Protein AF-A0A7S1NVZ6-F1 (afdb_monomer)

Organism: NCBI:txid73025

Secondary structure (DSSP, 8-state):
-HHHHHHHHHHHHHHHHHHHHHHHHHHHHHHHHHHHHHHHHHHHHHHHHHHHHHHHHHHHHHHHHHHHHHHHHHHHHHHHHHHHHHHHHHHHHHHHHHHHHHHHHHHHHTTTTSPPP-----------PPPPPEE--EEEEEPPTTT-SSEEEEEE-THHHHHT--TT-EEEEESTT-B--SHHHHHHHHTTSPTT--EEEEEEETTEEEEEEE-PEE-------PPP-

Mean predicted aligned error: 15.66 Å

Foldseek 3Di:
DVVVVVVVVVVVVVVVVVVVVVVVVVVVVVVVVVVVVVVVVVVVVVVVVVVVVVVVVVVVVVVVVVVVVVVVVVVVVVVVVVVVVVVVVVVVVVVVVVVVVVVVVVVVVVPPPDDDDDDDDDDDPPPPDDAQQWDQAWDWFFDPPPPDFFIFTQDGDDQCVVQPHDGRWTWQDKAPPQGHRGPVSVSVSSRVDHAQDFIWTWTQDPNDIDITTTGTHGPPDPDDDDPDD

Solvent-accessible surface area (backbone atoms only — not comparable to full-atom values): 12888 Å² total; per-residue (Å²): 114,73,66,64,52,52,54,53,50,50,54,50,50,56,48,52,52,50,53,52,51,51,52,51,51,48,54,50,49,52,52,50,53,48,51,49,51,54,51,51,55,52,52,52,53,50,51,52,52,51,52,53,52,51,52,52,51,53,51,51,54,52,51,52,55,51,51,53,54,51,50,50,55,50,51,52,51,51,53,52,51,52,51,50,53,53,54,49,56,50,49,58,49,53,52,51,52,50,53,51,51,53,52,51,51,57,57,52,68,74,62,69,88,64,86,78,83,87,74,87,75,84,77,78,77,76,77,81,70,77,82,66,55,47,39,42,48,66,43,73,43,64,42,63,94,85,79,57,71,10,27,28,28,68,42,58,34,70,38,27,44,78,29,66,52,53,62,67,28,31,35,36,30,46,43,92,88,44,66,17,54,36,60,67,42,45,54,61,49,50,70,74,50,58,53,69,39,85,41,47,32,37,30,38,50,97,92,37,86,44,82,40,55,31,45,27,40,61,54,75,68,82,75,75,77,77,80,84,130

InterPro domains:
  IPR001478 PDZ domain [PF13180] (136-212)
  IPR036034 PDZ superfamily [G3DSA:2.30.42.10] (133-224)
  IPR036034 PDZ superfamily [SSF50156] (116-219)

Structure (mmCIF, N/CA/C/O backbone):
data_AF-A0A7S1NVZ6-F1
#
_entry.id   AF-A0A7S1NVZ6-F1
#
loop_
_atom_site.group_PDB
_atom_site.id
_atom_site.type_symbol
_atom_site.label_atom_id
_atom_site.label_alt_id
_atom_site.label_comp_id
_atom_site.label_asym_id
_atom_site.label_entity_id
_atom_site.label_seq_id
_atom_site.pdbx_PDB_ins_code
_atom_site.Cartn_x
_atom_site.Cartn_y
_atom_site.Cartn_z
_atom_site.occupancy
_atom_site.B_iso_or_equiv
_atom_site.auth_seq_id
_atom_site.auth_comp_id
_atom_site.auth_asym_id
_atom_site.auth_atom_id
_atom_site.pdbx_PDB_model_num
ATOM 1 N N . ALA A 1 1 ? -54.951 0.170 86.716 1.00 75.44 1 ALA A N 1
ATOM 2 C CA . ALA A 1 1 ? -55.234 -1.102 86.022 1.00 75.44 1 ALA A CA 1
ATOM 3 C C . ALA A 1 1 ? -55.481 -0.908 84.523 1.00 75.44 1 ALA A C 1
ATOM 5 O O . ALA A 1 1 ? -54.777 -1.528 83.744 1.00 75.44 1 ALA A O 1
ATOM 6 N N . THR A 1 2 ? -56.424 -0.061 84.083 1.00 88.44 2 THR A N 1
ATOM 7 C CA . THR A 1 2 ? -56.693 0.132 82.639 1.00 88.44 2 THR A CA 1
ATOM 8 C C . THR A 1 2 ? -55.591 0.901 81.900 1.00 88.44 2 THR A C 1
ATOM 10 O O . THR A 1 2 ? -55.237 0.499 80.802 1.00 88.44 2 THR A O 1
ATOM 13 N N . GLN A 1 3 ? -55.006 1.946 82.499 1.00 92.94 3 GLN A N 1
ATOM 14 C CA . GLN A 1 3 ? -53.928 2.736 81.876 1.00 92.94 3 GLN A CA 1
ATOM 15 C C . GLN A 1 3 ? -52.662 1.898 81.605 1.00 92.94 3 GLN A C 1
ATOM 17 O O . GLN A 1 3 ? -52.215 1.815 80.471 1.00 92.94 3 GLN A O 1
ATOM 22 N N . GLU A 1 4 ? -52.164 1.176 82.617 1.00 94.25 4 GLU A N 1
ATOM 23 C CA . GLU A 1 4 ? -50.968 0.318 82.502 1.00 94.25 4 GLU A CA 1
ATOM 24 C C . GLU A 1 4 ? -51.112 -0.784 81.442 1.00 94.25 4 GLU A C 1
ATOM 26 O O . GLU A 1 4 ? -50.124 -1.215 80.850 1.00 94.25 4 GLU A O 1
ATOM 31 N N . TYR A 1 5 ? -52.336 -1.272 81.214 1.00 93.94 5 TYR A N 1
ATOM 32 C CA . TYR A 1 5 ? -52.605 -2.240 80.154 1.00 93.94 5 TYR A CA 1
ATOM 33 C C . TYR A 1 5 ? -52.416 -1.613 78.767 1.00 93.94 5 TYR A C 1
ATOM 35 O O . TYR A 1 5 ? -51.759 -2.213 77.918 1.00 93.94 5 TYR A O 1
ATOM 43 N N . TRP A 1 6 ? -52.951 -0.407 78.552 1.00 95.81 6 TRP A N 1
ATOM 44 C CA . TRP A 1 6 ? -52.792 0.321 77.292 1.00 95.81 6 TRP A CA 1
ATOM 45 C C . TRP A 1 6 ? -51.340 0.726 77.037 1.00 95.81 6 TRP A C 1
ATOM 47 O O . TRP A 1 6 ? -50.868 0.548 75.917 1.00 95.81 6 TRP A O 1
ATOM 57 N N . ASP A 1 7 ? -50.617 1.167 78.068 1.00 95.75 7 ASP A N 1
ATOM 58 C CA . ASP A 1 7 ? -49.198 1.526 77.951 1.00 95.75 7 ASP A CA 1
ATOM 59 C C . ASP A 1 7 ? -48.353 0.317 77.505 1.00 95.75 7 ASP A C 1
ATOM 61 O O . ASP A 1 7 ? -47.575 0.411 76.558 1.00 95.75 7 ASP A O 1
ATOM 65 N N . ARG A 1 8 ? -48.578 -0.868 78.096 1.00 95.38 8 ARG A N 1
ATOM 66 C CA . ARG A 1 8 ? -47.902 -2.111 77.671 1.00 95.38 8 ARG A CA 1
ATOM 67 C C . ARG A 1 8 ? -48.254 -2.529 76.247 1.00 95.38 8 ARG A C 1
ATOM 69 O O . ARG A 1 8 ? -47.411 -3.090 75.549 1.00 95.38 8 ARG A O 1
ATOM 76 N N . LEU A 1 9 ? -49.502 -2.320 75.830 1.00 95.25 9 LEU A N 1
ATOM 77 C CA . LEU A 1 9 ? -49.939 -2.657 74.478 1.00 95.25 9 LEU A CA 1
ATOM 78 C C . LEU A 1 9 ? -49.245 -1.756 73.446 1.00 95.25 9 LEU A C 1
ATOM 80 O O . LEU A 1 9 ? -48.757 -2.260 72.437 1.00 95.25 9 LEU A O 1
ATOM 84 N N . LEU A 1 10 ? -49.133 -0.458 73.746 1.00 95.44 10 LEU A N 1
ATOM 85 C CA . LEU A 1 10 ? -48.409 0.508 72.923 1.00 95.44 10 LEU A CA 1
ATOM 86 C C . LEU A 1 10 ? -46.912 0.172 72.843 1.00 95.44 10 LEU A C 1
ATOM 88 O O . LEU A 1 10 ? -46.353 0.134 71.751 1.00 95.44 10 LEU A O 1
ATOM 92 N N . GLU A 1 11 ? -46.270 -0.164 73.968 1.00 96.75 11 GLU A N 1
ATOM 93 C CA . GLU A 1 11 ? -44.862 -0.593 73.986 1.00 96.75 11 GLU A CA 1
ATOM 94 C C . GLU A 1 11 ? -44.617 -1.840 73.118 1.00 96.75 11 GLU A C 1
ATOM 96 O O . GLU A 1 11 ? -43.604 -1.928 72.414 1.00 96.75 11 GLU A O 1
ATOM 101 N N . LEU A 1 12 ? -45.537 -2.812 73.153 1.00 96.12 12 LEU A N 1
ATOM 102 C CA . LEU A 1 12 ? -45.469 -4.012 72.316 1.00 96.12 12 LEU A CA 1
ATOM 103 C C . LEU A 1 12 ? -45.647 -3.684 70.832 1.00 96.12 12 LEU A C 1
ATOM 105 O O . LEU A 1 12 ? -44.906 -4.221 70.008 1.00 96.12 12 LEU A O 1
ATOM 109 N N . GLU A 1 13 ? -46.583 -2.799 70.489 1.00 96.50 13 GLU A N 1
ATOM 110 C CA . GLU A 1 13 ? -46.797 -2.348 69.113 1.00 96.50 13 GLU A CA 1
ATOM 111 C C . GLU A 1 13 ? -45.573 -1.592 68.574 1.00 96.50 13 GLU A C 1
ATOM 113 O O . GLU A 1 13 ? -45.076 -1.898 67.488 1.00 96.50 13 GLU A O 1
ATOM 118 N N . GLU A 1 14 ? -45.004 -0.669 69.353 1.00 97.56 14 GLU A N 1
ATOM 119 C CA . GLU A 1 14 ? -43.776 0.043 68.992 1.00 97.56 14 GLU A CA 1
ATOM 120 C C . GLU A 1 14 ? -42.578 -0.897 68.849 1.00 97.56 14 GLU A C 1
ATOM 122 O O . GLU A 1 14 ? -41.719 -0.704 67.983 1.00 97.56 14 GLU A O 1
ATOM 127 N N . ARG A 1 15 ? -42.477 -1.920 69.704 1.00 97.12 15 ARG A N 1
ATOM 128 C CA . ARG A 1 15 ? -41.430 -2.938 69.590 1.00 97.12 15 ARG A CA 1
ATOM 129 C C . ARG A 1 15 ? -41.602 -3.766 68.319 1.00 97.12 15 ARG A C 1
ATOM 131 O O . ARG A 1 15 ? -40.632 -3.923 67.582 1.00 97.12 15 ARG A O 1
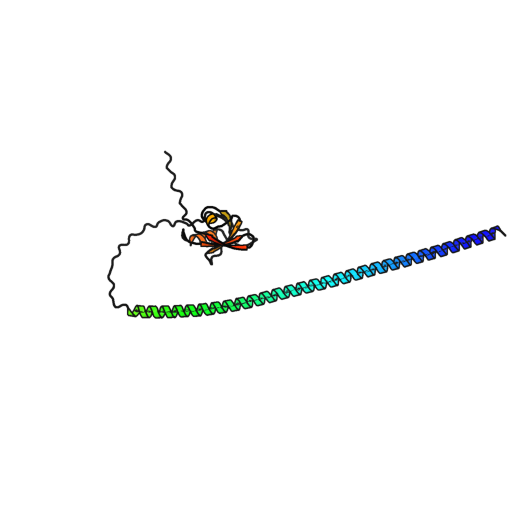ATOM 138 N N . PHE A 1 16 ? -42.815 -4.236 68.040 1.00 95.50 16 PHE A N 1
ATOM 139 C CA . PHE A 1 16 ? -43.119 -4.995 66.829 1.00 95.50 16 PHE A CA 1
ATOM 140 C C . PHE A 1 16 ? -42.828 -4.177 65.564 1.00 95.50 16 PHE A C 1
ATOM 142 O O . PHE A 1 16 ? -42.155 -4.661 64.655 1.00 95.50 16 PHE A O 1
ATOM 149 N N . ASN A 1 17 ? -43.243 -2.908 65.527 1.00 94.75 17 ASN A N 1
ATOM 150 C CA . ASN A 1 17 ? -42.964 -2.013 64.405 1.00 94.75 17 ASN A CA 1
ATOM 151 C C . ASN A 1 17 ? -41.457 -1.781 64.218 1.00 94.75 17 ASN A C 1
ATOM 153 O O . ASN A 1 17 ? -40.968 -1.852 63.091 1.00 94.75 17 ASN A O 1
ATOM 157 N N . ARG A 1 18 ? -40.693 -1.593 65.305 1.00 96.75 18 ARG A N 1
ATOM 158 C CA . ARG A 1 18 ? -39.224 -1.481 65.240 1.00 96.75 18 ARG A CA 1
ATOM 159 C C . ARG A 1 18 ? -38.560 -2.752 64.712 1.00 96.75 18 ARG A C 1
ATOM 161 O O . ARG A 1 18 ? -37.655 -2.653 63.885 1.00 96.75 18 ARG A O 1
ATOM 168 N N . GLU A 1 19 ? -39.001 -3.929 65.152 1.00 96.00 19 GLU A N 1
ATOM 169 C CA . GLU A 1 19 ? -38.484 -5.218 64.670 1.00 96.00 19 GLU A CA 1
ATOM 170 C C . GLU A 1 19 ? -38.811 -5.426 63.177 1.00 96.00 19 GLU A C 1
ATOM 172 O O . GLU A 1 19 ? -37.932 -5.799 62.396 1.00 96.00 19 GLU A O 1
ATOM 177 N N . MET A 1 20 ? -40.029 -5.082 62.744 1.00 96.25 20 MET A N 1
ATOM 178 C CA . MET A 1 20 ? -40.438 -5.140 61.335 1.00 96.25 20 MET A CA 1
ATOM 179 C C . MET A 1 20 ? -39.667 -4.152 60.452 1.00 96.25 20 MET A C 1
ATOM 181 O O . MET A 1 20 ? -39.275 -4.495 59.334 1.00 96.25 20 MET A O 1
ATOM 185 N N . GLU A 1 21 ? -39.419 -2.929 60.924 1.00 96.38 21 GLU A N 1
ATOM 186 C CA . GLU A 1 21 ? -38.588 -1.960 60.206 1.00 96.38 21 GLU A CA 1
ATOM 187 C C . GLU A 1 21 ? -37.128 -2.406 60.116 1.00 96.38 21 GLU A C 1
ATOM 189 O O . GLU A 1 21 ? -36.519 -2.272 59.054 1.00 96.38 21 GLU A O 1
ATOM 194 N N . ALA A 1 22 ? -36.570 -2.959 61.197 1.00 95.31 22 ALA A N 1
ATOM 195 C CA . ALA A 1 22 ? -35.214 -3.497 61.204 1.00 95.31 22 ALA A CA 1
ATOM 196 C C . ALA A 1 22 ? -35.072 -4.655 60.205 1.00 95.31 22 ALA A C 1
ATOM 198 O O . ALA A 1 22 ? -34.149 -4.642 59.391 1.00 95.31 22 ALA A O 1
ATOM 199 N N . SER A 1 23 ? -36.032 -5.586 60.194 1.00 93.00 23 SER A N 1
ATOM 200 C CA . SER A 1 23 ? -36.079 -6.684 59.223 1.00 93.00 23 SER A CA 1
ATOM 201 C C . SER A 1 23 ? -36.195 -6.168 57.784 1.00 93.00 23 SER A C 1
ATOM 203 O O . SER A 1 23 ? -35.408 -6.567 56.931 1.00 93.00 23 SER A O 1
ATOM 205 N N . ARG A 1 24 ? -37.073 -5.191 57.505 1.00 93.19 24 ARG A N 1
ATOM 206 C CA . ARG A 1 24 ? -37.173 -4.575 56.166 1.00 93.19 24 ARG A CA 1
ATOM 207 C C . ARG A 1 24 ? -35.882 -3.878 55.735 1.00 93.19 24 ARG A C 1
ATOM 209 O O . ARG A 1 24 ? -35.516 -3.955 54.564 1.00 93.19 24 ARG A O 1
ATOM 216 N N . ARG A 1 25 ? -35.197 -3.182 56.648 1.00 93.88 25 ARG A N 1
ATOM 217 C CA . ARG A 1 25 ? -33.903 -2.537 56.364 1.00 93.88 25 ARG A CA 1
ATOM 218 C C . ARG A 1 25 ? -32.821 -3.572 56.078 1.00 93.88 25 ARG A C 1
ATOM 220 O O . ARG A 1 25 ? -32.030 -3.358 55.162 1.00 93.88 25 ARG A O 1
ATOM 227 N N . GLN A 1 26 ? -32.808 -4.682 56.812 1.00 92.94 26 GLN A N 1
ATOM 228 C CA . GLN A 1 26 ? -31.894 -5.789 56.554 1.00 92.94 26 GLN A CA 1
ATOM 229 C C . GLN A 1 26 ? -32.164 -6.414 55.179 1.00 92.94 26 GLN A C 1
ATOM 231 O O . GLN A 1 26 ? -31.242 -6.491 54.373 1.00 92.94 26 GLN A O 1
ATOM 236 N N . ASP A 1 27 ? -33.419 -6.734 54.854 1.00 93.50 27 ASP A N 1
ATOM 237 C CA . ASP A 1 27 ? -33.805 -7.278 53.546 1.00 93.50 27 ASP A CA 1
ATOM 238 C C . ASP A 1 27 ? -33.426 -6.343 52.387 1.00 93.50 27 ASP A C 1
ATOM 240 O O . ASP A 1 27 ? -32.983 -6.789 51.325 1.00 93.50 27 ASP A O 1
ATOM 244 N N . LEU A 1 28 ? -33.619 -5.030 52.558 1.00 92.69 28 LEU A N 1
ATOM 245 C CA . LEU A 1 28 ? -33.226 -4.031 51.562 1.00 92.69 28 LEU A CA 1
ATOM 246 C C . LEU A 1 28 ? -31.704 -3.965 51.407 1.00 92.69 28 LEU A C 1
ATOM 248 O O . LEU A 1 28 ? -31.222 -3.988 50.276 1.00 92.69 28 LEU A O 1
ATOM 252 N N . SER A 1 29 ? -30.963 -3.958 52.517 1.00 93.12 29 SER A N 1
ATOM 253 C CA . SER A 1 29 ? -29.496 -3.982 52.526 1.00 93.12 29 SER A CA 1
ATOM 254 C C . SER A 1 29 ? -28.945 -5.238 51.842 1.00 93.12 29 SER A C 1
ATOM 256 O O . SER A 1 29 ? -28.076 -5.149 50.975 1.00 93.12 29 SER A O 1
ATOM 258 N N . GLU A 1 30 ? -29.503 -6.414 52.137 1.00 93.56 30 GLU A N 1
ATOM 259 C CA . GLU A 1 30 ? -29.114 -7.678 51.505 1.00 93.56 30 GLU A CA 1
ATOM 260 C C . GLU A 1 30 ? -29.426 -7.683 50.001 1.00 93.56 30 GLU A C 1
ATOM 262 O O . GLU A 1 30 ? -28.587 -8.088 49.190 1.00 93.56 30 GLU A O 1
ATOM 267 N N . LYS A 1 31 ? -30.592 -7.160 49.594 1.00 91.50 31 LYS A N 1
ATOM 268 C CA . LYS A 1 31 ? -30.944 -6.993 48.173 1.00 91.50 31 LYS A CA 1
ATOM 269 C C . LYS A 1 31 ? -30.009 -6.021 47.457 1.00 91.50 31 LYS A C 1
ATOM 271 O O . LYS A 1 31 ? -29.657 -6.263 46.301 1.00 91.50 31 LYS A O 1
ATOM 276 N N . GLU A 1 32 ? -29.614 -4.926 48.097 1.00 93.44 32 GLU A N 1
ATOM 277 C CA . GLU A 1 32 ? -28.656 -3.970 47.538 1.00 93.44 32 GLU A CA 1
ATOM 278 C C . GLU A 1 32 ? -27.258 -4.576 47.417 1.00 93.44 32 GLU A C 1
ATOM 280 O O . GLU A 1 32 ? -26.652 -4.479 46.348 1.00 93.44 32 GLU A O 1
ATOM 285 N N . ALA A 1 33 ? -26.786 -5.287 48.443 1.00 93.25 33 ALA A N 1
ATOM 286 C CA . ALA A 1 33 ? -25.516 -6.005 48.412 1.00 93.25 33 ALA A CA 1
ATOM 287 C C . ALA A 1 33 ? -25.497 -7.068 47.301 1.00 93.25 33 ALA A C 1
ATOM 289 O O . ALA A 1 33 ? -24.525 -7.170 46.549 1.00 93.25 33 ALA A O 1
ATOM 290 N N . LEU A 1 34 ? -26.589 -7.819 47.129 1.00 91.94 34 LEU A N 1
ATOM 291 C CA . LEU A 1 34 ? -26.727 -8.794 46.048 1.00 91.94 34 LEU A CA 1
ATOM 292 C C . LEU A 1 34 ? -26.707 -8.116 44.669 1.00 91.94 34 LEU A C 1
ATOM 294 O O . LEU A 1 34 ? -25.989 -8.561 43.771 1.00 91.94 34 LEU A O 1
ATOM 298 N N . LYS A 1 35 ? -27.430 -6.999 44.496 1.00 90.25 35 LYS A N 1
ATOM 299 C CA . LYS A 1 35 ? -27.387 -6.197 43.259 1.00 90.25 35 LYS A CA 1
ATOM 300 C C . LYS A 1 35 ? -25.978 -5.684 42.966 1.00 90.25 35 LYS A C 1
ATOM 302 O O . LYS A 1 35 ? -25.558 -5.722 41.810 1.00 90.25 35 LYS A O 1
ATOM 307 N N . GLN A 1 36 ? -25.249 -5.215 43.977 1.00 91.50 36 GLN A N 1
ATOM 308 C CA . GLN A 1 36 ? -23.869 -4.753 43.823 1.00 91.50 36 GLN A CA 1
ATOM 309 C C . GLN A 1 36 ? -22.934 -5.898 43.418 1.00 91.50 36 GLN A C 1
ATOM 311 O O . GLN A 1 36 ? -22.176 -5.734 42.465 1.00 91.50 36 GLN A O 1
ATOM 316 N N . ARG A 1 37 ? -23.048 -7.078 44.045 1.00 91.56 37 ARG A N 1
ATOM 317 C CA . ARG A 1 37 ? -22.284 -8.278 43.658 1.00 91.56 37 ARG A CA 1
ATOM 318 C C . ARG A 1 37 ? -22.553 -8.690 42.211 1.00 91.56 37 ARG A C 1
ATOM 320 O O . ARG A 1 37 ? -21.610 -8.921 41.463 1.00 91.56 37 ARG A O 1
ATOM 327 N N . HIS A 1 38 ? -23.817 -8.711 41.784 1.00 88.44 38 HIS A N 1
ATOM 328 C CA . HIS A 1 38 ? -24.159 -9.009 40.389 1.00 88.44 38 HIS A CA 1
ATOM 329 C C . HIS A 1 38 ? -23.618 -7.966 39.407 1.00 88.44 38 HIS A C 1
ATOM 331 O O . HIS A 1 38 ? -23.160 -8.328 38.324 1.00 88.44 38 HIS A O 1
ATOM 337 N N . ARG A 1 39 ? -23.658 -6.675 39.763 1.00 85.12 39 ARG A N 1
ATOM 338 C CA . ARG A 1 39 ? -23.061 -5.614 38.939 1.00 85.12 39 ARG A CA 1
ATOM 339 C C . ARG A 1 39 ? -21.549 -5.794 38.815 1.00 85.12 39 ARG A C 1
ATOM 341 O O . ARG A 1 39 ? -21.050 -5.728 37.698 1.00 85.12 39 ARG A O 1
ATOM 348 N N . ALA A 1 40 ? -20.856 -6.069 39.920 1.00 88.56 40 ALA A N 1
ATOM 349 C CA . ALA A 1 40 ? -19.415 -6.312 39.927 1.00 88.56 40 ALA A CA 1
ATOM 350 C C . ALA A 1 40 ? -19.036 -7.520 39.053 1.00 88.56 40 ALA A C 1
ATOM 352 O O . ALA A 1 40 ? -18.222 -7.374 38.148 1.00 88.56 40 ALA A O 1
ATOM 353 N N . ALA A 1 41 ? -19.713 -8.661 39.226 1.00 85.75 41 ALA A N 1
ATOM 354 C CA . ALA A 1 41 ? -19.473 -9.862 38.420 1.00 85.75 41 ALA A CA 1
ATOM 355 C C . ALA A 1 41 ? -19.726 -9.634 36.916 1.00 85.75 41 ALA A C 1
ATOM 357 O O . ALA A 1 41 ? -19.020 -10.167 36.063 1.00 85.75 41 ALA A O 1
ATOM 358 N N . ARG A 1 42 ? -20.726 -8.813 36.563 1.00 82.69 42 ARG A N 1
ATOM 359 C CA . ARG A 1 42 ? -20.999 -8.466 35.161 1.00 82.69 42 ARG A CA 1
ATOM 360 C C . ARG A 1 42 ? -19.910 -7.571 34.564 1.00 82.69 42 ARG A C 1
ATOM 362 O O . ARG A 1 42 ? -19.586 -7.750 33.395 1.00 82.69 42 ARG A O 1
ATOM 369 N N . ILE A 1 43 ? -19.368 -6.624 35.334 1.00 82.62 43 ILE A N 1
ATOM 370 C CA . ILE A 1 43 ? -18.243 -5.779 34.900 1.00 82.62 43 ILE A CA 1
ATOM 371 C C . ILE A 1 43 ? -17.001 -6.645 34.670 1.00 82.62 43 ILE A C 1
ATOM 373 O O . ILE A 1 43 ? -16.410 -6.561 33.598 1.00 82.62 43 ILE A O 1
ATOM 377 N N . GLU A 1 44 ? -16.672 -7.534 35.610 1.00 87.19 44 GLU A N 1
ATOM 378 C CA . GLU A 1 44 ? -15.542 -8.464 35.493 1.00 87.19 44 GLU A CA 1
ATOM 379 C C . GLU A 1 44 ? -15.654 -9.343 34.236 1.00 87.19 44 GLU A C 1
ATOM 381 O O . GLU A 1 44 ? -14.724 -9.400 33.435 1.00 87.19 44 GLU A O 1
ATOM 386 N N . SER A 1 45 ? -16.833 -9.920 33.974 1.00 78.88 45 SER A N 1
ATOM 387 C CA . SER A 1 45 ? -17.075 -10.717 32.763 1.00 78.88 45 SER A CA 1
ATOM 388 C C . SER A 1 45 ? -16.930 -9.906 31.463 1.00 78.88 45 SER A C 1
ATOM 390 O O . SER A 1 45 ? -16.390 -10.406 30.475 1.00 78.88 45 SER A O 1
ATOM 392 N N . ILE A 1 46 ? -17.373 -8.641 31.444 1.00 75.62 46 ILE A N 1
ATOM 393 C CA . ILE A 1 46 ? -17.187 -7.751 30.285 1.00 75.62 46 ILE A CA 1
ATOM 394 C C . ILE A 1 46 ? -15.697 -7.452 30.065 1.00 75.62 46 ILE A C 1
ATOM 396 O O . ILE A 1 46 ? -15.235 -7.455 28.922 1.00 75.62 46 ILE A O 1
ATOM 400 N N . GLU A 1 47 ? -14.932 -7.222 31.134 1.00 83.88 47 GLU A N 1
ATOM 401 C CA . GLU A 1 47 ? -13.488 -6.993 31.041 1.00 83.88 47 GLU A CA 1
ATOM 402 C C . GLU A 1 47 ? -12.734 -8.229 30.540 1.00 83.88 47 GLU A C 1
ATOM 404 O O . GLU A 1 47 ? -11.865 -8.100 29.676 1.00 83.88 47 GLU A O 1
ATOM 409 N N . GLU A 1 48 ? -13.079 -9.426 31.018 1.00 84.69 48 GLU A N 1
ATOM 410 C CA . GLU A 1 48 ? -12.498 -10.685 30.538 1.00 84.69 48 GLU A CA 1
ATOM 411 C C . GLU A 1 48 ? -12.761 -10.906 29.043 1.00 84.69 48 GLU A C 1
ATOM 413 O O . GLU A 1 48 ? -11.829 -11.204 28.289 1.00 84.69 48 GLU A O 1
ATOM 418 N N . LEU A 1 49 ? -14.000 -10.685 28.585 1.00 78.12 49 LEU A N 1
ATOM 419 C CA . LEU A 1 49 ? -14.357 -10.774 27.165 1.00 78.12 49 LEU A CA 1
ATOM 420 C C . LEU A 1 49 ? -13.589 -9.748 26.319 1.00 78.12 49 LEU A C 1
ATOM 422 O O . LEU A 1 49 ? -13.098 -10.081 25.237 1.00 78.12 49 LEU A O 1
ATOM 426 N N . SER A 1 50 ? -13.435 -8.519 26.821 1.00 77.12 50 SER A N 1
ATOM 427 C CA . SER A 1 50 ? -12.658 -7.469 26.156 1.00 77.12 50 SER A CA 1
ATOM 428 C C . SER A 1 50 ? -11.182 -7.864 26.017 1.00 77.12 50 SER A C 1
ATOM 430 O O . SER A 1 50 ? -10.638 -7.833 24.909 1.00 77.12 50 SER A O 1
ATOM 432 N N . ARG A 1 51 ? -10.549 -8.353 27.094 1.00 86.00 51 ARG A N 1
ATOM 433 C CA . ARG A 1 51 ? -9.154 -8.835 27.075 1.00 86.00 51 ARG A CA 1
ATOM 434 C C . ARG A 1 51 ? -8.968 -10.006 26.110 1.00 86.00 51 ARG A C 1
ATOM 436 O O . ARG A 1 51 ? -8.022 -9.991 25.324 1.00 86.00 51 ARG A O 1
ATOM 443 N N . ALA A 1 52 ? -9.879 -10.980 26.115 1.00 86.00 52 ALA A N 1
ATOM 444 C CA . ALA A 1 52 ? -9.828 -12.123 25.203 1.00 86.00 52 ALA A CA 1
ATOM 445 C C . ALA A 1 52 ? -9.952 -11.693 23.730 1.00 86.00 52 ALA A C 1
ATOM 447 O O . ALA A 1 52 ? -9.213 -12.182 22.872 1.00 86.00 52 ALA A O 1
ATOM 448 N N . SER A 1 53 ? -10.847 -10.744 23.433 1.00 87.00 53 SER A N 1
ATOM 449 C CA . SER A 1 53 ? -11.009 -10.202 22.079 1.00 87.00 53 SER A CA 1
ATOM 450 C C . SER A 1 53 ? -9.766 -9.438 21.605 1.00 87.00 53 SER A C 1
ATOM 452 O O . SER A 1 53 ? -9.312 -9.647 20.480 1.00 87.00 53 SER A O 1
ATOM 454 N N . SER A 1 54 ? -9.162 -8.636 22.488 1.00 90.81 54 SER A N 1
ATOM 455 C CA . SER A 1 54 ? -7.938 -7.878 22.216 1.00 90.81 54 SER A CA 1
ATOM 456 C C . SER A 1 54 ? -6.741 -8.801 21.970 1.00 90.81 54 SER A C 1
ATOM 458 O O . SER A 1 54 ? -6.031 -8.644 20.977 1.00 90.81 54 SER A O 1
ATOM 460 N N . ALA A 1 55 ? -6.569 -9.839 22.795 1.00 91.06 55 ALA A N 1
ATOM 461 C CA . ALA A 1 55 ? -5.516 -10.836 22.609 1.00 91.06 55 ALA A CA 1
ATOM 462 C C . ALA A 1 55 ? -5.659 -11.577 21.269 1.00 91.06 55 ALA A C 1
ATOM 464 O O . ALA A 1 55 ? -4.677 -11.759 20.549 1.00 91.06 55 ALA A O 1
ATOM 465 N N . LYS A 1 56 ? -6.889 -11.952 20.892 1.00 90.75 56 LYS A N 1
ATOM 466 C CA . LYS A 1 56 ? -7.159 -12.596 19.600 1.00 90.75 56 LYS A CA 1
ATOM 467 C C . LYS A 1 56 ? -6.875 -11.663 18.419 1.00 90.75 56 LYS A C 1
ATOM 469 O O . LYS A 1 56 ? -6.302 -12.107 17.428 1.00 90.75 56 LYS A O 1
ATOM 474 N N . ALA A 1 57 ? -7.247 -10.386 18.521 1.00 77.75 57 ALA A N 1
ATOM 475 C CA . ALA A 1 57 ? -6.943 -9.387 17.499 1.00 77.75 57 ALA A CA 1
ATOM 476 C C . ALA A 1 57 ? -5.427 -9.179 17.352 1.00 77.75 57 ALA A C 1
ATOM 478 O O . ALA A 1 57 ? -4.913 -9.215 16.237 1.00 77.75 57 ALA A O 1
ATOM 479 N N . SER A 1 58 ? -4.702 -9.056 18.467 1.00 87.12 58 SER A N 1
ATOM 480 C CA . SER A 1 58 ? -3.241 -8.930 18.467 1.00 87.12 58 SER A CA 1
ATOM 481 C C . SER A 1 58 ? -2.554 -10.152 17.850 1.00 87.12 58 SER A C 1
ATOM 483 O O . SER A 1 58 ? -1.630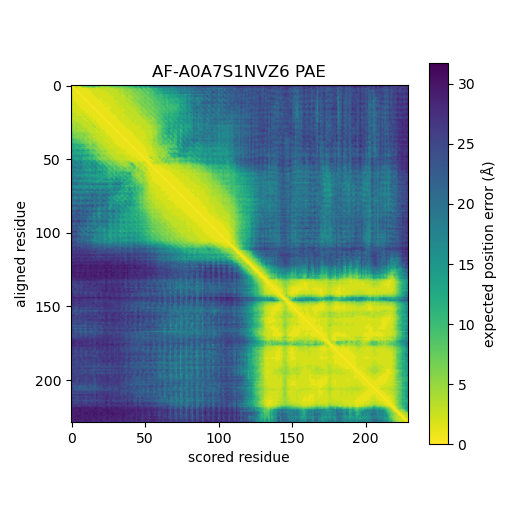 -9.986 17.057 1.00 87.12 58 SER A O 1
ATOM 485 N N . ALA A 1 59 ? -3.031 -11.366 18.139 1.00 89.00 59 ALA A N 1
ATOM 486 C CA . ALA A 1 59 ? -2.502 -12.588 17.534 1.00 89.00 59 ALA A CA 1
ATOM 487 C C . ALA A 1 59 ? -2.730 -12.640 16.013 1.00 89.00 59 ALA A C 1
ATOM 489 O O . ALA A 1 59 ? -1.841 -13.053 15.273 1.00 89.00 59 ALA A O 1
ATOM 490 N N . LEU A 1 60 ? -3.897 -12.194 15.530 1.00 75.69 60 LEU A N 1
ATOM 491 C CA . LEU A 1 60 ? -4.163 -12.100 14.091 1.00 75.69 60 LEU A CA 1
ATOM 492 C C . LEU A 1 60 ? -3.240 -11.087 13.407 1.00 75.69 60 LEU A C 1
ATOM 494 O O . LEU A 1 60 ? -2.711 -11.392 12.343 1.00 75.69 60 LEU A O 1
ATOM 498 N N . VAL A 1 61 ? -3.013 -9.919 14.017 1.00 77.69 61 VAL A N 1
ATOM 499 C CA . VAL A 1 61 ? -2.085 -8.906 13.483 1.00 77.69 61 VAL A CA 1
ATOM 500 C C . VAL A 1 61 ? -0.668 -9.469 13.350 1.00 77.69 61 VAL A C 1
ATOM 502 O O . VAL A 1 61 ? -0.041 -9.283 12.311 1.00 77.69 61 VAL A O 1
ATOM 505 N N . GLU A 1 62 ? -0.179 -10.211 14.347 1.00 88.44 62 GLU A N 1
ATOM 506 C CA . GLU A 1 62 ? 1.141 -10.851 14.262 1.00 88.44 62 GLU A CA 1
ATOM 507 C C . GLU A 1 62 ? 1.205 -11.945 13.184 1.00 88.44 62 GLU A C 1
ATOM 509 O O . GLU A 1 62 ? 2.191 -12.020 12.453 1.00 88.44 62 GLU A O 1
ATOM 514 N N . LEU A 1 63 ? 0.146 -12.744 12.999 1.00 85.69 63 LEU A N 1
ATOM 515 C CA . LEU A 1 63 ? 0.080 -13.716 11.898 1.00 85.69 63 LEU A CA 1
ATOM 516 C C . LEU A 1 63 ? 0.102 -13.039 10.520 1.00 85.69 63 LEU A C 1
ATOM 518 O O . LEU A 1 63 ? 0.795 -13.514 9.620 1.00 85.69 63 LEU A O 1
ATOM 522 N N . PHE A 1 64 ? -0.616 -11.924 10.346 1.00 72.19 64 PHE A N 1
ATOM 523 C CA . PHE A 1 64 ? -0.562 -11.144 9.104 1.00 72.19 64 PHE A CA 1
ATOM 524 C C . PHE A 1 64 ? 0.840 -10.591 8.853 1.00 72.19 64 PHE A C 1
ATOM 526 O O . PHE A 1 64 ? 1.361 -10.742 7.751 1.00 72.19 64 PHE A O 1
ATOM 533 N N . ARG A 1 65 ? 1.487 -10.042 9.885 1.00 80.81 65 ARG A N 1
ATOM 534 C CA . ARG A 1 65 ? 2.858 -9.529 9.794 1.00 80.81 65 ARG A CA 1
ATOM 535 C C . ARG A 1 65 ? 3.860 -10.620 9.411 1.00 80.81 65 ARG A C 1
ATOM 537 O O . ARG A 1 65 ? 4.713 -10.401 8.556 1.00 80.81 65 ARG A O 1
ATOM 544 N N . GLN A 1 66 ? 3.748 -11.808 10.007 1.00 86.69 66 GLN A N 1
ATOM 545 C CA . GLN A 1 66 ? 4.572 -12.962 9.633 1.00 86.69 66 GLN A CA 1
ATOM 546 C C . GLN A 1 66 ? 4.341 -13.360 8.173 1.00 86.69 66 GLN A C 1
ATOM 548 O O . GLN A 1 66 ? 5.304 -13.581 7.438 1.00 86.69 66 GLN A O 1
ATOM 553 N N . ARG A 1 67 ? 3.079 -13.386 7.728 1.00 88.56 67 ARG A N 1
ATOM 554 C CA . ARG A 1 67 ? 2.736 -13.728 6.347 1.00 88.56 67 ARG A CA 1
ATOM 555 C C . ARG A 1 67 ? 3.264 -12.710 5.334 1.00 88.56 67 ARG A C 1
ATOM 557 O O . ARG A 1 67 ? 3.716 -13.114 4.267 1.00 88.56 67 ARG A O 1
ATOM 564 N N . GLU A 1 68 ? 3.241 -11.418 5.655 1.00 79.25 68 GLU A N 1
ATOM 565 C CA . GLU A 1 68 ? 3.844 -10.370 4.818 1.00 79.25 68 GLU A CA 1
ATOM 566 C C . GLU A 1 68 ? 5.353 -10.582 4.647 1.00 79.25 68 GLU A C 1
ATOM 568 O O . GLU A 1 68 ? 5.857 -10.539 3.526 1.00 79.25 68 GLU A O 1
ATOM 573 N N . VAL A 1 69 ? 6.068 -10.894 5.733 1.00 89.94 69 VAL A N 1
ATOM 574 C CA . VAL A 1 69 ? 7.512 -11.183 5.683 1.00 89.94 69 VAL A CA 1
ATOM 575 C C . VAL A 1 69 ? 7.810 -12.434 4.847 1.00 89.94 69 VAL A C 1
ATOM 577 O O . VAL A 1 69 ? 8.768 -12.450 4.074 1.00 89.94 69 VAL A O 1
ATOM 580 N N . GLU A 1 70 ? 6.996 -13.488 4.961 1.00 89.12 70 GLU A N 1
ATOM 581 C CA . GLU A 1 70 ? 7.128 -14.688 4.122 1.00 89.12 70 GLU A CA 1
ATOM 582 C C . GLU A 1 70 ? 6.946 -14.381 2.633 1.00 89.12 70 GLU A C 1
ATOM 584 O O . GLU A 1 70 ? 7.761 -14.820 1.817 1.00 89.12 70 GLU A O 1
ATOM 589 N N . LEU A 1 71 ? 5.904 -13.619 2.288 1.00 82.56 71 LEU A N 1
ATOM 590 C CA . LEU A 1 71 ? 5.611 -13.230 0.910 1.00 82.56 71 LEU A CA 1
ATOM 591 C C . LEU A 1 71 ? 6.727 -12.365 0.322 1.00 82.56 71 LEU A C 1
ATOM 593 O O . LEU A 1 71 ? 7.137 -12.604 -0.813 1.00 82.56 71 LEU A O 1
ATOM 597 N N . GLU A 1 72 ? 7.277 -11.427 1.095 1.00 82.75 72 GLU A N 1
ATOM 598 C CA . GLU A 1 72 ? 8.429 -10.629 0.666 1.00 82.75 72 GLU A CA 1
ATOM 599 C C . GLU A 1 72 ? 9.644 -11.529 0.386 1.00 82.75 72 GLU A C 1
ATOM 601 O O . GLU A 1 72 ? 10.283 -11.426 -0.661 1.00 82.75 72 GLU A O 1
ATOM 606 N N . HIS A 1 73 ? 9.936 -12.499 1.257 1.00 90.50 73 HIS A N 1
ATOM 607 C CA . HIS A 1 73 ? 11.018 -13.457 1.015 1.00 90.50 73 HIS A CA 1
ATOM 608 C C . HIS A 1 73 ? 10.780 -14.365 -0.202 1.00 90.50 73 HIS A C 1
ATOM 610 O O . HIS A 1 73 ? 11.736 -14.752 -0.882 1.00 90.50 73 HIS A O 1
ATOM 616 N N . GLU A 1 74 ? 9.541 -14.775 -0.473 1.00 90.94 74 GLU A N 1
ATOM 617 C CA . GLU A 1 74 ? 9.188 -15.522 -1.688 1.00 90.94 74 GLU A CA 1
ATOM 618 C C . GLU A 1 74 ? 9.375 -14.661 -2.939 1.00 90.94 74 GLU A C 1
ATOM 620 O O . GLU A 1 74 ? 10.018 -15.097 -3.898 1.00 90.94 74 GLU A O 1
ATOM 625 N N . PHE A 1 75 ? 8.905 -13.416 -2.898 1.00 83.38 75 PHE A N 1
ATOM 626 C CA . PHE A 1 75 ? 9.063 -12.453 -3.980 1.00 83.38 75 PHE A CA 1
ATOM 627 C C . PHE A 1 75 ? 10.541 -12.192 -4.297 1.00 83.38 75 PHE A C 1
ATOM 629 O O . PHE A 1 75 ? 10.964 -12.324 -5.450 1.00 83.38 75 PHE A O 1
ATOM 636 N N . GLN A 1 76 ? 11.370 -11.947 -3.278 1.00 85.50 76 GLN A N 1
ATOM 637 C CA . GLN A 1 76 ? 12.816 -11.774 -3.446 1.00 85.50 76 GLN A CA 1
ATOM 638 C C . GLN A 1 76 ? 13.491 -13.021 -4.039 1.00 85.50 76 GLN A C 1
ATOM 640 O O . GLN A 1 76 ? 14.379 -12.901 -4.888 1.00 85.50 76 GLN A O 1
ATOM 645 N N . ARG A 1 77 ? 13.057 -14.232 -3.660 1.00 93.31 77 ARG A N 1
ATOM 646 C CA . ARG A 1 77 ? 13.563 -15.485 -4.252 1.00 93.31 77 ARG A CA 1
ATOM 647 C C . ARG A 1 77 ? 13.234 -15.588 -5.741 1.00 93.31 77 ARG A C 1
ATOM 649 O O . ARG A 1 77 ? 14.113 -15.948 -6.528 1.00 93.31 77 ARG A O 1
ATOM 656 N N . VAL A 1 78 ? 12.010 -15.242 -6.137 1.00 90.62 78 VAL A N 1
ATOM 657 C CA . VAL A 1 78 ? 11.601 -15.217 -7.551 1.00 90.62 78 VAL A CA 1
ATOM 658 C C . VAL A 1 78 ? 12.413 -14.180 -8.329 1.00 90.62 78 VAL A C 1
ATOM 660 O O . VAL A 1 78 ? 12.973 -14.507 -9.375 1.00 90.62 78 VAL A O 1
ATOM 663 N N . LEU A 1 79 ? 12.579 -12.967 -7.792 1.00 87.38 79 LEU A N 1
ATOM 664 C CA . LEU A 1 79 ? 13.393 -11.923 -8.421 1.00 87.38 79 LEU A CA 1
ATOM 665 C C . LEU A 1 79 ? 14.852 -12.347 -8.616 1.00 87.38 79 LEU A C 1
ATOM 667 O O . LEU A 1 79 ? 15.434 -12.106 -9.676 1.00 87.38 79 LEU A O 1
ATOM 671 N N . GLN A 1 80 ? 15.459 -12.991 -7.619 1.00 91.06 80 GLN A N 1
ATOM 672 C CA . GLN A 1 80 ? 16.824 -13.506 -7.739 1.00 91.06 80 GLN A CA 1
ATOM 673 C C . GLN A 1 80 ? 16.930 -14.607 -8.797 1.00 91.06 80 GLN A C 1
ATOM 675 O O . GLN A 1 80 ? 17.909 -14.640 -9.547 1.00 91.06 80 GLN A O 1
ATOM 680 N N . MET A 1 81 ? 15.936 -15.493 -8.881 1.00 96.25 81 MET A N 1
ATOM 681 C CA . MET A 1 81 ? 15.886 -16.540 -9.898 1.00 96.25 81 MET A CA 1
ATOM 682 C C . MET A 1 81 ? 15.797 -15.944 -11.306 1.00 96.25 81 MET A C 1
ATOM 684 O O . MET A 1 81 ? 16.602 -16.296 -12.167 1.00 96.25 81 MET A O 1
ATOM 688 N N . GLU A 1 82 ? 14.875 -15.009 -11.531 1.00 91.00 82 GLU A N 1
ATOM 689 C CA . GLU A 1 82 ? 14.721 -14.330 -12.820 1.00 91.00 82 GLU A CA 1
ATOM 690 C C . GLU A 1 82 ? 15.980 -13.540 -13.187 1.00 91.00 82 GLU A C 1
ATOM 692 O O . GLU A 1 82 ? 16.482 -13.659 -14.304 1.00 91.00 82 GLU A O 1
ATOM 697 N N . ARG A 1 83 ? 16.586 -12.823 -12.232 1.00 92.44 83 ARG A N 1
ATOM 698 C CA . ARG A 1 83 ? 17.863 -12.129 -12.456 1.00 92.44 83 ARG A CA 1
ATOM 699 C C . ARG A 1 83 ? 18.956 -13.086 -12.933 1.00 92.44 83 ARG A C 1
ATOM 701 O O . ARG A 1 83 ? 19.684 -12.745 -13.861 1.00 92.44 83 ARG A O 1
ATOM 708 N N . ARG A 1 84 ? 19.068 -14.277 -12.335 1.00 95.88 84 ARG A N 1
ATOM 709 C CA . ARG A 1 84 ? 20.043 -15.297 -12.763 1.00 95.88 84 ARG A CA 1
ATOM 710 C C . ARG A 1 84 ? 19.757 -15.804 -14.175 1.00 95.88 84 ARG A C 1
ATOM 712 O O . ARG A 1 84 ? 20.696 -15.924 -14.956 1.00 95.88 84 ARG A O 1
ATOM 719 N N . LYS A 1 85 ? 18.487 -16.054 -14.522 1.00 94.69 85 LYS A N 1
ATOM 720 C CA . LYS A 1 85 ? 18.094 -16.454 -15.886 1.00 94.69 85 LYS A CA 1
ATOM 721 C C . LYS A 1 85 ? 18.496 -15.395 -16.911 1.00 94.69 85 LYS A C 1
ATOM 723 O O . LYS A 1 85 ? 19.150 -15.719 -17.896 1.00 94.69 85 LYS A O 1
ATOM 728 N N . TRP A 1 86 ? 18.177 -14.129 -16.641 1.00 92.56 86 TRP A N 1
ATOM 729 C CA . TRP A 1 86 ? 18.540 -13.011 -17.513 1.00 92.56 86 TRP A CA 1
ATOM 730 C C . TRP A 1 86 ? 20.051 -12.835 -17.650 1.00 92.56 86 TRP A C 1
ATOM 732 O O . TRP A 1 86 ? 20.540 -12.615 -18.753 1.00 92.56 86 TRP A O 1
ATOM 742 N N . GLN A 1 87 ? 20.802 -12.969 -16.556 1.00 92.12 87 GLN A N 1
ATOM 743 C CA . GLN A 1 87 ? 22.264 -12.906 -16.596 1.00 92.12 87 GLN A CA 1
ATOM 744 C C . GLN A 1 87 ? 22.880 -14.046 -17.413 1.00 92.12 87 GLN A C 1
ATOM 746 O O . GLN A 1 87 ? 23.853 -13.806 -18.122 1.00 92.12 87 GLN A O 1
ATOM 751 N N . SER A 1 88 ? 22.323 -15.259 -17.340 1.00 95.25 88 SER A N 1
ATOM 752 C CA . SER A 1 88 ? 22.754 -16.380 -18.185 1.00 95.25 88 SER A CA 1
ATOM 753 C C . SER A 1 88 ? 22.491 -16.083 -19.659 1.00 95.25 88 SER A C 1
ATOM 755 O O . SER A 1 88 ? 23.418 -16.112 -20.456 1.00 95.25 88 SER A O 1
ATOM 757 N N . ALA A 1 89 ? 21.262 -15.687 -20.000 1.00 90.75 89 ALA A N 1
ATOM 758 C CA . ALA A 1 89 ? 20.884 -15.383 -21.378 1.00 90.75 89 ALA A CA 1
ATOM 759 C C . ALA A 1 89 ? 21.691 -14.218 -21.980 1.00 90.75 89 ALA A C 1
ATOM 761 O O . ALA A 1 89 ? 21.935 -14.186 -23.185 1.00 90.75 89 ALA A O 1
ATOM 762 N N . LEU A 1 90 ? 22.098 -13.247 -21.154 1.00 92.31 90 LEU A N 1
ATOM 763 C CA . LEU A 1 90 ? 22.965 -12.156 -21.592 1.00 92.31 90 LEU A CA 1
ATOM 764 C C . LEU A 1 90 ? 24.375 -12.657 -21.928 1.00 92.31 90 LEU A C 1
ATOM 766 O O . LEU A 1 90 ? 24.903 -12.275 -22.966 1.00 92.31 90 LEU A O 1
ATOM 770 N N . ARG A 1 91 ? 24.951 -13.541 -21.101 1.00 94.81 91 ARG A N 1
ATOM 771 C CA . ARG A 1 91 ? 26.257 -14.160 -21.386 1.00 94.81 91 ARG A CA 1
ATOM 772 C C . ARG A 1 91 ? 26.223 -14.985 -22.667 1.00 94.81 91 ARG A C 1
ATOM 774 O O . ARG A 1 91 ? 27.088 -14.798 -23.510 1.00 94.81 91 ARG A O 1
ATOM 781 N N . ASP A 1 92 ? 25.185 -15.801 -22.847 1.00 94.62 92 ASP A N 1
ATOM 782 C CA . ASP A 1 92 ? 25.027 -16.623 -24.054 1.00 94.62 92 ASP A CA 1
ATOM 783 C C . ASP A 1 92 ? 24.980 -15.749 -25.327 1.00 94.62 92 ASP A C 1
ATOM 785 O O . ASP A 1 92 ? 25.546 -16.097 -26.362 1.00 94.62 92 ASP A O 1
ATOM 789 N N . ARG A 1 93 ? 24.346 -14.568 -25.244 1.00 93.25 93 ARG A N 1
ATOM 790 C CA . ARG A 1 93 ? 24.327 -13.579 -26.334 1.00 93.25 93 ARG A CA 1
ATOM 791 C C . ARG A 1 93 ? 25.672 -12.897 -26.558 1.00 93.25 93 ARG A C 1
ATOM 793 O O . ARG A 1 93 ? 26.027 -12.643 -27.707 1.00 93.25 93 ARG A O 1
ATOM 800 N N . ASP A 1 94 ? 26.397 -12.562 -25.496 1.00 93.38 94 ASP A N 1
ATOM 801 C CA . ASP A 1 94 ? 27.730 -11.963 -25.614 1.00 93.38 94 ASP A CA 1
ATOM 802 C C . ASP A 1 94 ? 28.711 -12.932 -26.296 1.00 93.38 94 ASP A C 1
ATOM 804 O O . ASP A 1 94 ? 29.483 -12.508 -27.162 1.00 93.38 94 ASP A O 1
ATOM 808 N N . ASP A 1 95 ? 28.615 -14.229 -25.987 1.00 95.12 95 ASP A N 1
ATOM 809 C 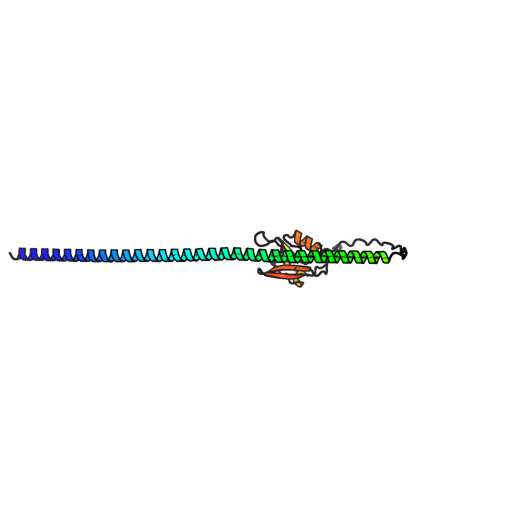CA . ASP A 1 95 ? 29.389 -15.289 -26.639 1.00 95.12 95 ASP A CA 1
ATOM 810 C C . ASP A 1 95 ? 29.032 -15.405 -28.136 1.00 95.12 95 ASP A C 1
ATOM 812 O O . ASP A 1 95 ? 29.922 -15.431 -28.990 1.00 95.12 95 ASP A O 1
ATOM 816 N N . GLU A 1 96 ? 27.741 -15.354 -28.494 1.00 96.25 96 GLU A N 1
ATOM 817 C CA . GLU A 1 96 ? 27.294 -15.332 -29.898 1.00 96.25 96 GLU A CA 1
ATOM 818 C C . GLU A 1 96 ? 27.834 -14.105 -30.657 1.00 96.25 96 GLU A C 1
ATOM 820 O O . GLU A 1 96 ? 28.319 -14.214 -31.790 1.00 96.25 96 GLU A O 1
ATOM 825 N N . ILE A 1 97 ? 27.799 -12.923 -30.033 1.00 93.75 97 ILE A N 1
ATOM 826 C CA . ILE A 1 97 ? 28.353 -11.692 -30.611 1.00 93.75 97 ILE A CA 1
ATOM 827 C C . ILE A 1 97 ? 29.863 -11.831 -30.830 1.00 93.75 97 ILE A C 1
ATOM 829 O O . ILE A 1 97 ? 30.378 -11.367 -31.856 1.00 93.75 97 ILE A O 1
ATOM 833 N N . TYR A 1 98 ? 30.585 -12.444 -29.889 1.00 95.56 98 TYR A N 1
ATOM 834 C CA . TYR A 1 98 ? 32.021 -12.676 -30.013 1.00 95.56 98 TYR A CA 1
ATOM 835 C C . TYR A 1 98 ? 32.341 -13.598 -31.198 1.00 95.56 98 TYR A C 1
ATOM 837 O O . TYR A 1 98 ? 33.177 -13.251 -32.041 1.00 95.56 98 TYR A O 1
ATOM 845 N N . ASP A 1 99 ? 31.604 -14.700 -31.339 1.00 96.62 99 ASP A N 1
ATOM 846 C CA . ASP A 1 99 ? 31.734 -15.635 -32.460 1.00 96.62 99 ASP A CA 1
ATOM 847 C C . ASP A 1 99 ? 31.440 -14.975 -33.814 1.00 96.62 99 ASP A C 1
ATOM 849 O O . ASP A 1 99 ? 32.165 -15.178 -34.796 1.00 96.62 99 ASP A O 1
ATOM 853 N N . LEU A 1 100 ? 30.392 -14.148 -33.892 1.00 94.81 100 LEU A N 1
ATOM 854 C CA . LEU A 1 100 ? 30.054 -13.407 -35.109 1.00 94.81 100 LEU A CA 1
ATOM 855 C C . LEU A 1 100 ? 31.144 -12.396 -35.486 1.00 94.81 100 LEU A C 1
ATOM 857 O O . LEU A 1 100 ? 31.499 -12.291 -36.663 1.00 94.81 100 LEU A O 1
ATOM 861 N N . LYS A 1 101 ? 31.724 -11.691 -34.507 1.00 92.75 101 LYS A N 1
ATOM 862 C CA . LYS A 1 101 ? 32.862 -10.785 -34.740 1.00 92.75 101 LYS A CA 1
ATOM 863 C C . LYS A 1 101 ? 34.088 -11.540 -35.246 1.00 92.75 101 LYS A C 1
ATOM 865 O O . LYS A 1 101 ? 34.735 -11.078 -36.187 1.00 92.75 101 LYS A O 1
ATOM 870 N N . ALA A 1 102 ? 34.389 -12.705 -34.674 1.00 95.19 102 ALA A N 1
ATOM 871 C CA . ALA A 1 102 ? 35.491 -13.547 -35.131 1.00 95.19 102 ALA A CA 1
ATOM 872 C C . ALA A 1 102 ? 35.298 -13.987 -36.594 1.00 95.19 102 ALA A C 1
ATOM 874 O O . ALA A 1 102 ? 36.212 -13.840 -37.411 1.00 95.19 102 ALA A O 1
ATOM 875 N N . LYS A 1 103 ? 34.087 -14.431 -36.961 1.00 95.06 103 LYS A N 1
ATOM 876 C CA . LYS A 1 103 ? 33.731 -14.781 -38.349 1.00 95.06 103 LYS A CA 1
ATOM 877 C C . LYS A 1 103 ? 33.850 -13.587 -39.298 1.00 95.06 103 LYS A C 1
ATOM 879 O O . LYS A 1 103 ? 34.396 -13.731 -40.391 1.00 95.06 103 LYS A O 1
ATOM 884 N N . LEU A 1 104 ? 33.380 -12.407 -38.889 1.00 93.06 104 LEU A N 1
ATOM 885 C CA . LEU A 1 104 ? 33.479 -11.188 -39.695 1.00 93.06 104 LEU A CA 1
ATOM 886 C C . LEU A 1 104 ? 34.941 -10.802 -39.963 1.00 93.06 104 LEU A C 1
ATOM 888 O O . LEU A 1 104 ? 35.292 -10.491 -41.101 1.00 93.06 104 LEU A O 1
ATOM 892 N N . ASN A 1 105 ? 35.801 -10.877 -38.946 1.00 90.62 105 ASN A N 1
ATOM 893 C CA . ASN A 1 105 ? 37.231 -10.601 -39.091 1.00 90.62 105 ASN A CA 1
ATOM 894 C C . ASN A 1 105 ? 37.913 -11.597 -40.041 1.00 90.62 105 ASN A C 1
ATOM 896 O O . ASN A 1 105 ? 38.693 -11.185 -40.901 1.00 90.62 105 ASN A O 1
ATOM 900 N N . ALA A 1 106 ? 37.574 -12.888 -39.950 1.00 89.88 106 ALA A N 1
ATOM 901 C CA . ALA A 1 106 ? 38.077 -13.909 -40.871 1.00 89.88 106 ALA A CA 1
ATOM 902 C C . ALA A 1 106 ? 37.651 -13.644 -42.330 1.00 89.88 106 ALA A C 1
ATOM 904 O O . ALA A 1 106 ? 38.454 -13.793 -43.250 1.00 89.88 106 ALA A O 1
ATOM 905 N N . LEU A 1 107 ? 36.413 -13.181 -42.552 1.00 90.94 107 LEU A N 1
ATOM 906 C CA . LEU A 1 107 ? 35.933 -12.771 -43.878 1.00 90.94 107 LEU A CA 1
ATOM 907 C C . LEU A 1 107 ? 36.614 -11.494 -44.393 1.00 90.94 107 LEU A C 1
ATOM 909 O O . LEU A 1 107 ? 36.839 -11.363 -45.596 1.00 90.94 107 LEU A O 1
ATOM 913 N N . GLY A 1 108 ? 36.943 -10.554 -43.504 1.00 86.00 108 GLY A N 1
ATOM 914 C CA . GLY A 1 108 ? 37.685 -9.338 -43.843 1.00 86.00 108 GLY A CA 1
ATOM 915 C C . GLY A 1 108 ? 39.108 -9.632 -44.321 1.00 86.00 108 GLY A C 1
ATOM 916 O O . GLY A 1 108 ? 39.542 -9.067 -45.324 1.00 86.00 108 GLY A O 1
ATOM 917 N N . ALA A 1 109 ? 39.793 -10.577 -43.671 1.00 78.06 109 ALA A N 1
ATOM 918 C CA . ALA A 1 109 ? 41.135 -11.017 -44.061 1.00 78.06 109 ALA A CA 1
ATOM 919 C C . ALA A 1 109 ? 41.187 -11.638 -45.472 1.00 78.06 109 ALA A C 1
ATOM 921 O O . ALA A 1 109 ? 42.215 -11.575 -46.138 1.00 78.06 109 ALA A O 1
ATOM 922 N N . LEU A 1 110 ? 40.073 -12.185 -45.968 1.00 71.81 110 LEU A N 1
ATOM 923 C CA . LEU A 1 110 ? 39.973 -12.746 -47.321 1.00 71.81 110 LEU A CA 1
ATOM 924 C C . LEU A 1 110 ? 39.820 -11.682 -48.428 1.00 71.81 110 LEU A C 1
ATOM 926 O O . LEU A 1 110 ? 39.868 -12.026 -49.607 1.00 71.81 110 LEU A O 1
ATOM 930 N N . LYS A 1 111 ? 39.616 -10.398 -48.093 1.00 66.44 111 LYS A N 1
ATOM 931 C CA . LYS A 1 111 ? 39.307 -9.328 -49.067 1.00 66.44 111 LYS A CA 1
ATOM 932 C C . LYS A 1 111 ? 40.441 -8.325 -49.332 1.00 66.44 111 LYS A C 1
ATOM 934 O O . LYS A 1 111 ? 40.217 -7.371 -50.076 1.00 66.44 111 LYS A O 1
ATOM 939 N N . THR A 1 112 ? 41.640 -8.500 -48.775 1.00 55.75 112 THR A N 1
ATOM 940 C CA . THR A 1 112 ? 42.664 -7.431 -48.745 1.00 55.75 112 THR A CA 1
ATOM 941 C C . THR A 1 112 ? 43.669 -7.365 -49.902 1.00 55.75 112 THR A C 1
ATOM 943 O O . THR A 1 112 ? 44.554 -6.522 -49.844 1.00 55.75 112 THR A O 1
ATOM 946 N N . ASP A 1 113 ? 43.519 -8.114 -50.997 1.00 56.47 113 ASP A N 1
ATOM 947 C CA . ASP A 1 113 ? 44.453 -8.004 -52.143 1.00 56.47 113 ASP A CA 1
ATOM 948 C C . ASP A 1 113 ? 44.101 -6.912 -53.173 1.00 56.47 113 ASP A C 1
ATOM 950 O O . ASP A 1 113 ? 44.687 -6.845 -54.255 1.00 56.47 113 ASP A O 1
ATOM 954 N N . ARG A 1 114 ? 43.161 -6.007 -52.864 1.00 56.47 114 ARG A N 1
ATOM 955 C CA . ARG A 1 114 ? 42.837 -4.882 -53.755 1.00 56.47 114 ARG A CA 1
ATOM 956 C C . ARG A 1 114 ? 43.518 -3.594 -53.267 1.00 56.47 114 ARG A C 1
ATOM 958 O O . ARG A 1 114 ? 43.105 -3.069 -52.233 1.00 56.47 114 ARG A O 1
ATOM 965 N N . PRO A 1 115 ? 44.524 -3.053 -53.985 1.00 50.00 115 PRO A N 1
ATOM 966 C CA . PRO A 1 115 ? 45.185 -1.812 -53.596 1.00 50.00 115 PRO A CA 1
ATOM 967 C C . PRO A 1 115 ? 44.173 -0.661 -53.598 1.00 50.00 115 PRO A C 1
ATOM 969 O O . PRO A 1 115 ? 43.466 -0.434 -54.582 1.00 50.00 115 PRO A O 1
ATOM 972 N N . ALA A 1 116 ? 44.077 0.039 -52.468 1.00 53.19 116 ALA A N 1
ATOM 973 C CA . ALA A 1 116 ? 43.134 1.132 -52.287 1.00 53.19 116 ALA A CA 1
ATOM 974 C C . ALA A 1 116 ? 43.500 2.331 -53.190 1.00 53.19 116 ALA A C 1
ATOM 976 O O . ALA A 1 116 ? 44.657 2.762 -53.184 1.00 53.19 116 ALA A O 1
AT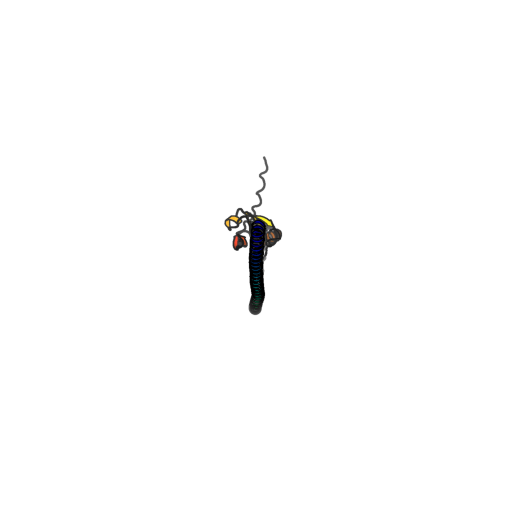OM 977 N N . PRO A 1 117 ? 42.543 2.910 -53.940 1.00 52.59 117 PRO A N 1
ATOM 978 C CA . PRO A 1 117 ? 42.762 4.170 -54.636 1.00 52.59 117 PRO A CA 1
ATOM 979 C C . PRO A 1 117 ? 42.911 5.302 -53.612 1.00 52.59 117 PRO A C 1
ATOM 981 O O . PRO A 1 117 ? 42.038 5.530 -52.774 1.00 52.59 117 PRO A O 1
ATOM 984 N N . GLN A 1 118 ? 44.037 6.009 -53.678 1.00 45.03 118 GLN A N 1
ATOM 985 C CA . GLN A 1 118 ? 44.311 7.181 -52.852 1.00 45.03 118 GLN A CA 1
ATOM 986 C C . GLN A 1 118 ? 43.435 8.348 -53.325 1.00 45.03 118 GLN A C 1
ATOM 988 O O . GLN A 1 118 ? 43.768 9.033 -54.288 1.00 45.03 118 GLN A O 1
ATOM 993 N N . VAL A 1 119 ? 42.301 8.570 -52.661 1.00 55.75 119 VAL A N 1
ATOM 994 C CA . VAL A 1 119 ? 41.461 9.755 -52.879 1.00 55.75 119 VAL A CA 1
ATOM 995 C C . VAL A 1 119 ? 41.799 10.783 -51.802 1.00 55.75 119 VAL A C 1
ATOM 997 O O . VAL A 1 119 ? 41.494 10.595 -50.625 1.00 55.75 119 VAL A O 1
ATOM 1000 N N . GLN A 1 120 ? 42.458 11.868 -52.209 1.00 50.16 120 GLN A N 1
ATOM 1001 C CA . GLN A 1 120 ? 42.708 13.036 -51.366 1.00 50.16 120 GLN A CA 1
ATOM 1002 C C . GLN A 1 120 ? 41.395 13.806 -51.186 1.00 50.16 120 GLN A C 1
ATOM 1004 O O . GLN A 1 120 ? 40.963 14.536 -52.074 1.00 50.16 120 GLN A O 1
ATOM 1009 N N . VAL A 1 121 ? 40.740 13.622 -50.041 1.00 53.47 121 VAL A N 1
ATOM 1010 C CA . VAL A 1 121 ? 39.558 14.405 -49.666 1.00 53.47 121 VAL A CA 1
ATOM 1011 C C . VAL A 1 121 ? 40.032 15.686 -48.984 1.00 53.47 121 VAL A C 1
ATOM 1013 O O . VAL A 1 121 ? 40.575 15.652 -47.879 1.00 53.47 121 VAL A O 1
ATOM 1016 N N . VAL A 1 122 ? 39.835 16.818 -49.660 1.00 53.81 122 VAL A N 1
ATOM 1017 C CA . VAL A 1 122 ? 40.011 18.161 -49.098 1.00 53.81 122 VAL A CA 1
ATOM 1018 C C . VAL A 1 122 ? 38.989 18.330 -47.973 1.00 53.81 122 VAL A C 1
ATOM 1020 O O . VAL A 1 122 ? 37.785 18.320 -48.207 1.00 53.81 122 VAL A O 1
ATOM 1023 N N . ARG A 1 123 ? 39.472 18.420 -46.730 1.00 46.00 123 ARG A N 1
ATOM 1024 C CA . ARG A 1 123 ? 38.640 18.668 -45.548 1.00 46.00 123 ARG A CA 1
ATOM 1025 C C . ARG A 1 123 ? 38.321 20.156 -45.469 1.00 46.00 123 ARG A C 1
ATOM 1027 O O . ARG A 1 123 ? 39.136 20.933 -44.977 1.00 46.00 123 ARG A O 1
ATOM 1034 N N . GLU A 1 124 ? 37.134 20.546 -45.913 1.00 49.41 124 GLU A N 1
ATOM 1035 C CA . GLU A 1 124 ? 36.518 21.767 -45.400 1.00 49.41 124 GLU A CA 1
ATOM 1036 C C . GLU A 1 124 ? 36.289 21.563 -43.900 1.00 49.41 124 GLU A C 1
ATOM 1038 O O . GLU A 1 124 ? 35.672 20.583 -43.485 1.00 49.41 124 GLU A O 1
ATOM 1043 N N . VAL A 1 125 ? 36.872 22.431 -43.075 1.00 57.25 125 VAL A N 1
ATOM 1044 C CA . VAL A 1 125 ? 36.650 22.425 -41.628 1.00 57.25 125 VAL A CA 1
ATOM 1045 C C . VAL A 1 125 ? 35.258 23.021 -41.415 1.00 57.25 125 VAL A C 1
ATOM 1047 O O . VAL A 1 125 ? 35.105 24.225 -41.636 1.00 57.25 125 VAL A O 1
ATOM 1050 N N . PRO A 1 126 ? 34.232 22.233 -41.036 1.00 59.69 126 PRO A N 1
ATOM 1051 C CA . PRO A 1 126 ? 32.932 22.801 -40.732 1.00 59.69 126 PRO A CA 1
ATOM 1052 C C . PRO A 1 126 ? 33.119 23.774 -39.572 1.00 59.69 126 PRO A C 1
ATOM 1054 O O . PRO A 1 126 ? 33.670 23.421 -38.526 1.00 59.69 126 PRO A O 1
ATOM 1057 N N . VAL A 1 127 ? 32.701 25.021 -39.778 1.00 64.19 127 VAL A N 1
ATOM 1058 C CA . VAL A 1 127 ? 32.598 25.997 -38.695 1.00 64.19 127 VAL A CA 1
ATOM 1059 C C . VAL A 1 127 ? 31.695 25.357 -37.638 1.00 64.19 127 VAL A C 1
ATOM 1061 O O . VAL A 1 127 ? 30.571 24.993 -37.987 1.00 64.19 127 VAL A O 1
ATOM 1064 N N . PRO A 1 128 ? 32.153 25.158 -36.389 1.00 51.22 128 PRO A N 1
ATOM 1065 C CA . PRO A 1 128 ? 31.331 24.538 -35.364 1.00 51.22 128 PRO A CA 1
ATOM 1066 C C . PRO A 1 128 ? 30.128 25.446 -35.112 1.00 51.22 128 PRO A C 1
ATOM 1068 O O . PRO A 1 128 ? 30.237 26.498 -34.478 1.00 51.22 128 PRO A O 1
ATOM 1071 N N . THR A 1 129 ? 28.974 25.063 -35.649 1.00 63.06 129 THR A N 1
ATOM 1072 C CA . THR A 1 129 ? 27.691 25.618 -35.244 1.00 63.06 129 THR A CA 1
ATOM 1073 C C . THR A 1 129 ? 27.557 25.357 -33.752 1.00 63.06 129 THR A C 1
ATOM 1075 O O . THR A 1 129 ? 27.784 24.242 -33.278 1.00 63.06 129 THR A O 1
ATOM 1078 N N . ARG A 1 130 ? 27.285 26.413 -32.976 1.00 64.81 130 ARG A N 1
ATOM 1079 C CA . ARG A 1 130 ? 27.080 26.266 -31.531 1.00 64.81 130 ARG A CA 1
ATOM 1080 C C . ARG A 1 130 ? 25.967 25.233 -31.327 1.00 64.81 130 ARG A C 1
ATOM 1082 O O . ARG A 1 130 ? 24.931 25.391 -31.970 1.00 64.81 130 ARG A O 1
ATOM 1089 N N . PRO A 1 131 ? 26.164 24.210 -30.481 1.00 65.12 131 PRO A N 1
ATOM 1090 C CA . PRO A 1 131 ? 25.131 23.217 -30.234 1.00 65.12 131 PRO A CA 1
ATOM 1091 C C . PRO A 1 131 ? 23.875 23.933 -29.734 1.00 65.12 131 PRO A C 1
ATOM 1093 O O . PRO A 1 131 ? 23.916 24.670 -28.745 1.00 65.12 131 PRO A O 1
ATOM 1096 N N . GLU A 1 132 ? 22.780 23.776 -30.471 1.00 78.19 132 GLU A N 1
ATOM 1097 C CA . GLU A 1 132 ? 21.476 24.275 -30.061 1.00 78.19 132 GLU A CA 1
ATOM 1098 C C . GLU A 1 132 ? 21.001 23.406 -28.897 1.00 78.19 132 GLU A C 1
ATOM 1100 O O . GLU A 1 132 ? 20.860 22.192 -29.030 1.00 78.19 132 GLU A O 1
ATOM 1105 N N . PHE A 1 133 ? 20.809 24.011 -27.725 1.00 86.06 133 PHE A N 1
ATOM 1106 C CA . PHE A 1 133 ? 20.322 23.269 -26.567 1.00 86.06 133 PHE A CA 1
ATOM 1107 C C . PHE A 1 133 ? 18.835 22.937 -26.763 1.00 86.06 133 PHE A C 1
ATOM 1109 O O . PHE A 1 133 ? 18.046 23.864 -26.999 1.00 86.06 133 PHE A O 1
ATOM 1116 N N . PRO A 1 134 ? 18.434 21.657 -26.651 1.00 92.31 134 PRO A N 1
ATOM 1117 C CA . PRO A 1 134 ? 17.029 21.278 -26.706 1.00 92.31 134 PRO A CA 1
ATOM 1118 C C . PRO A 1 134 ? 16.274 21.873 -25.512 1.00 92.31 134 PRO A C 1
ATOM 1120 O O . PRO A 1 134 ? 16.806 21.957 -24.402 1.00 92.31 134 PRO A O 1
ATOM 1123 N N . TYR A 1 135 ? 15.023 22.278 -25.722 1.00 93.38 135 TYR A N 1
ATOM 1124 C CA . TYR A 1 135 ? 14.142 22.741 -24.651 1.00 93.38 135 TYR A CA 1
ATOM 1125 C C . TYR A 1 135 ? 12.745 22.118 -24.775 1.00 93.38 135 TYR A C 1
ATOM 1127 O O . TYR A 1 135 ? 12.255 21.867 -25.875 1.00 93.38 135 TYR A O 1
ATOM 1135 N N . PHE A 1 136 ? 12.101 21.872 -23.630 1.00 94.38 136 PHE A N 1
ATOM 1136 C CA . PHE A 1 136 ? 10.722 21.366 -23.561 1.00 94.38 136 PHE A CA 1
ATOM 1137 C C . PHE A 1 136 ? 9.681 22.449 -23.260 1.00 94.38 136 PHE A C 1
ATOM 1139 O O . PHE A 1 136 ? 8.494 22.195 -23.413 1.00 94.38 136 PHE A O 1
ATOM 1146 N N . GLY A 1 137 ? 10.101 23.645 -22.837 1.00 94.75 137 GLY A N 1
ATOM 1147 C CA . GLY A 1 137 ? 9.180 24.727 -22.471 1.00 94.75 137 GLY A CA 1
ATOM 1148 C C . GLY A 1 137 ? 8.555 24.572 -21.081 1.00 94.75 137 GLY A C 1
ATOM 1149 O O . GLY A 1 137 ? 7.393 24.921 -20.898 1.00 94.75 137 GLY A O 1
ATOM 1150 N N . ILE A 1 138 ? 9.304 24.055 -20.103 1.00 96.56 138 ILE A N 1
ATOM 1151 C CA . ILE A 1 138 ? 8.832 23.876 -18.722 1.00 96.56 138 ILE A CA 1
ATOM 1152 C C . ILE A 1 138 ? 9.663 24.676 -17.730 1.00 96.56 138 ILE A C 1
ATOM 1154 O O . ILE A 1 138 ? 10.872 24.835 -17.917 1.00 96.56 138 ILE A O 1
ATOM 1158 N N . GLU A 1 139 ? 9.018 25.110 -16.655 1.00 96.88 139 GLU A N 1
ATOM 1159 C CA . GLU A 1 139 ? 9.684 25.532 -15.424 1.00 96.88 139 GLU A CA 1
ATOM 1160 C C . GLU A 1 139 ? 9.557 24.417 -14.392 1.00 96.88 139 GLU A C 1
ATOM 1162 O O . GLU A 1 139 ? 8.507 23.781 -14.276 1.00 96.88 139 GLU A O 1
ATOM 1167 N N . ILE A 1 140 ? 10.641 24.166 -13.666 1.00 97.31 140 ILE A N 1
ATOM 1168 C CA . ILE A 1 140 ? 10.772 23.024 -12.769 1.00 97.31 140 ILE A CA 1
ATOM 1169 C C . ILE A 1 140 ? 11.380 23.428 -11.427 1.00 97.31 140 ILE A C 1
ATOM 1171 O O . ILE A 1 140 ? 12.213 24.332 -11.380 1.00 97.31 140 ILE A O 1
ATOM 1175 N N . GLU A 1 141 ? 10.989 22.721 -10.369 1.00 96.56 141 GLU A N 1
ATOM 1176 C CA . GLU A 1 141 ? 11.576 22.792 -9.025 1.00 96.56 141 GLU A CA 1
ATOM 1177 C C . GLU A 1 141 ? 11.936 21.392 -8.516 1.00 96.56 141 GLU A C 1
ATOM 1179 O O . GLU A 1 141 ? 11.306 20.402 -8.898 1.00 96.56 141 GLU A O 1
ATOM 1184 N N . ASP A 1 142 ? 12.926 21.300 -7.631 1.00 96.44 142 ASP A N 1
ATOM 1185 C CA . ASP A 1 142 ? 13.208 20.054 -6.920 1.00 96.44 142 ASP A CA 1
ATOM 1186 C C . ASP A 1 142 ? 12.018 19.672 -6.034 1.00 96.44 142 ASP A C 1
ATOM 1188 O O . ASP A 1 142 ? 11.456 20.504 -5.312 1.00 96.44 142 ASP A O 1
ATOM 1192 N N . ALA A 1 143 ? 11.621 18.400 -6.077 1.00 91.88 143 ALA A N 1
ATOM 1193 C CA . ALA A 1 143 ? 10.576 17.915 -5.192 1.00 91.88 143 ALA A CA 1
ATOM 1194 C C . ALA A 1 143 ? 11.070 17.923 -3.732 1.00 91.88 143 ALA A C 1
ATOM 1196 O O . ALA A 1 143 ? 12.220 17.564 -3.467 1.00 91.88 143 ALA A O 1
ATOM 1197 N N . PRO A 1 144 ? 10.220 18.301 -2.759 1.00 83.69 144 PRO A N 1
ATOM 1198 C CA . PRO A 1 144 ? 10.593 18.241 -1.353 1.00 83.69 144 PRO A CA 1
ATOM 1199 C C . PRO A 1 144 ? 10.939 16.800 -0.960 1.00 83.69 144 PRO A C 1
ATOM 1201 O O . PRO A 1 144 ? 10.221 15.863 -1.309 1.00 83.69 144 PRO A O 1
ATOM 1204 N N . GLU A 1 145 ? 12.010 16.652 -0.179 1.00 68.81 145 GLU A N 1
ATOM 1205 C CA . GLU A 1 145 ? 12.713 15.399 0.167 1.00 68.81 145 GLU A CA 1
ATOM 1206 C C . GLU A 1 145 ? 11.830 14.290 0.791 1.00 68.81 145 GLU A C 1
ATOM 1208 O O . GLU A 1 145 ? 12.264 13.156 0.965 1.00 68.81 145 GLU A O 1
ATOM 1213 N N . VAL A 1 146 ? 10.580 14.605 1.135 1.00 63.19 146 VAL A N 1
ATOM 1214 C CA . VAL A 1 146 ? 9.704 13.789 1.984 1.00 63.19 146 VAL A CA 1
ATOM 1215 C C . VAL A 1 146 ? 8.828 12.801 1.196 1.00 63.19 146 VAL A C 1
ATOM 1217 O O . VAL A 1 146 ? 8.319 11.863 1.802 1.00 63.19 146 VAL A O 1
ATOM 1220 N N . ALA A 1 147 ? 8.635 12.971 -0.120 1.00 67.44 147 ALA A N 1
ATOM 1221 C CA . ALA A 1 147 ? 7.668 12.158 -0.876 1.00 67.44 147 ALA A CA 1
ATOM 1222 C C . ALA A 1 147 ? 8.305 11.166 -1.861 1.00 67.44 147 ALA A C 1
ATOM 1224 O O . ALA A 1 147 ? 8.019 9.984 -1.757 1.00 67.44 147 ALA A O 1
ATOM 1225 N N . GLU A 1 148 ? 9.173 11.607 -2.776 1.00 82.81 148 GLU A N 1
ATOM 1226 C CA . GLU A 1 148 ? 9.865 10.766 -3.768 1.00 82.81 148 GLU A CA 1
ATOM 1227 C C . GLU A 1 148 ? 10.921 11.624 -4.498 1.00 82.81 148 GLU A C 1
ATOM 1229 O O . GLU A 1 148 ? 10.658 12.804 -4.751 1.00 82.81 148 GLU A O 1
ATOM 1234 N N . PRO A 1 149 ? 12.116 11.094 -4.831 1.00 90.06 149 PRO A N 1
ATOM 1235 C CA . PRO A 1 149 ? 13.140 11.868 -5.528 1.00 90.06 149 PRO A CA 1
ATOM 1236 C C . PRO A 1 149 ? 12.695 12.170 -6.961 1.00 90.06 149 PRO A C 1
ATOM 1238 O O . PRO A 1 149 ? 12.347 11.261 -7.717 1.00 90.06 149 PRO A O 1
ATOM 1241 N N . GLY A 1 150 ? 12.739 13.441 -7.343 1.00 93.81 150 GLY A N 1
ATOM 1242 C CA . GLY A 1 150 ? 12.268 13.887 -8.643 1.00 93.81 150 GLY A CA 1
ATOM 1243 C C . GLY A 1 150 ? 12.176 15.399 -8.739 1.00 93.81 150 GLY A C 1
ATOM 1244 O O . GLY A 1 150 ? 12.552 16.139 -7.832 1.00 93.81 150 GLY A O 1
ATOM 1245 N N . VAL A 1 151 ? 11.654 15.848 -9.870 1.00 96.19 151 VAL A N 1
ATOM 1246 C CA . VAL A 1 151 ? 11.528 17.260 -10.209 1.00 96.19 151 VAL A CA 1
ATOM 1247 C C . VAL A 1 151 ? 10.072 17.550 -10.547 1.00 96.19 151 VAL A C 1
ATOM 1249 O O . VAL A 1 151 ? 9.485 16.873 -11.392 1.00 96.19 151 VAL A O 1
ATOM 1252 N N . ARG A 1 152 ? 9.471 18.545 -9.895 1.00 96.75 152 ARG A N 1
ATOM 1253 C CA . ARG A 1 152 ? 8.077 18.937 -10.122 1.00 96.75 152 ARG A CA 1
ATOM 1254 C C . ARG A 1 152 ? 7.984 19.985 -11.223 1.00 96.75 152 ARG A C 1
ATOM 1256 O O . ARG A 1 152 ? 8.752 20.943 -11.250 1.00 96.75 152 ARG A O 1
ATOM 1263 N N . VAL A 1 153 ? 7.001 19.828 -12.103 1.00 96.69 153 VAL A N 1
ATOM 1264 C CA . VAL A 1 153 ? 6.649 20.828 -13.118 1.00 96.69 153 VAL A CA 1
ATOM 1265 C C . VAL A 1 153 ? 5.861 21.967 -12.471 1.00 96.69 153 VAL A C 1
ATOM 1267 O O . VAL A 1 153 ? 4.771 21.745 -11.950 1.00 96.69 153 VAL A O 1
ATOM 1270 N N . ILE A 1 154 ? 6.380 23.192 -12.539 1.00 96.56 154 ILE A N 1
ATOM 1271 C CA . ILE A 1 154 ? 5.695 24.402 -12.057 1.00 96.56 154 ILE A CA 1
ATOM 1272 C C . ILE A 1 154 ? 4.777 24.940 -13.153 1.00 96.56 154 ILE A C 1
ATOM 1274 O O . ILE A 1 154 ? 3.586 25.162 -12.943 1.00 96.56 154 I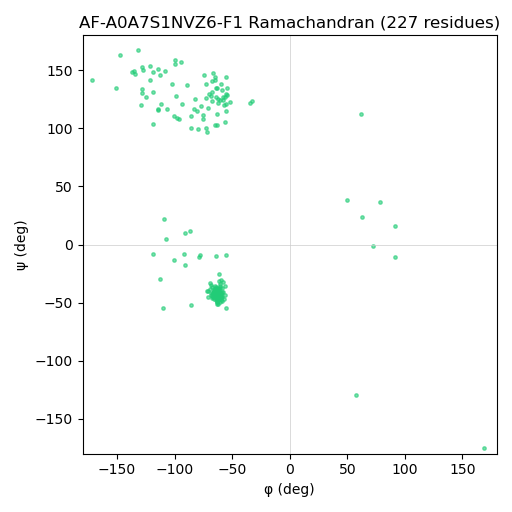LE A O 1
ATOM 1278 N N . THR A 1 155 ? 5.337 25.130 -14.347 1.00 95.12 155 THR A N 1
ATOM 1279 C CA . THR A 1 155 ? 4.618 25.624 -15.519 1.00 95.12 155 THR A CA 1
ATOM 1280 C C . THR A 1 155 ? 5.012 24.817 -16.749 1.00 95.12 155 THR A C 1
ATOM 1282 O O . THR A 1 155 ? 6.136 24.322 -16.863 1.00 95.12 155 THR A O 1
ATOM 1285 N N . ALA A 1 156 ? 4.067 24.663 -17.675 1.00 95.38 156 ALA A N 1
ATOM 1286 C CA . ALA A 1 156 ? 4.274 23.972 -18.939 1.00 95.38 156 ALA A CA 1
ATOM 1287 C C . ALA A 1 156 ? 3.806 24.854 -20.099 1.00 95.38 156 ALA A C 1
ATOM 1289 O O . ALA A 1 156 ? 2.724 25.440 -20.064 1.00 95.38 156 ALA A O 1
ATOM 1290 N N . SER A 1 157 ? 4.626 24.937 -21.140 1.00 95.56 157 SER A N 1
ATOM 1291 C CA . SER A 1 157 ? 4.364 25.678 -22.370 1.00 95.56 157 SER A CA 1
ATOM 1292 C C . SER A 1 157 ? 5.019 24.971 -23.560 1.00 95.56 157 SER A C 1
ATOM 1294 O O . SER A 1 157 ? 5.879 24.106 -23.388 1.00 95.56 157 SER A O 1
ATOM 1296 N N . GLY A 1 158 ? 4.604 25.314 -24.780 1.00 94.25 158 GLY A N 1
ATOM 1297 C CA . GLY A 1 158 ? 5.238 24.806 -25.999 1.00 94.25 158 GLY A CA 1
ATOM 1298 C C . GLY A 1 158 ? 5.249 23.267 -26.087 1.00 94.25 158 GLY A C 1
ATOM 1299 O O . GLY A 1 158 ? 4.194 22.648 -25.897 1.00 94.25 158 GLY A O 1
ATOM 1300 N N . PRO A 1 159 ? 6.409 22.636 -26.365 1.00 95.81 159 PRO A N 1
ATOM 1301 C CA . PRO A 1 159 ? 6.499 21.191 -26.589 1.00 95.81 159 PRO A CA 1
ATOM 1302 C C . PRO A 1 159 ? 6.004 20.311 -25.439 1.00 95.81 159 PRO A C 1
ATOM 1304 O O . PRO A 1 159 ? 5.468 19.229 -25.680 1.00 95.81 159 PRO A O 1
ATOM 1307 N N . ALA A 1 160 ? 6.147 20.755 -24.190 1.00 96.75 160 ALA A N 1
ATOM 1308 C CA . ALA A 1 160 ? 5.689 19.998 -23.030 1.00 96.75 160 ALA A CA 1
ATOM 1309 C C . ALA A 1 160 ? 4.166 19.846 -22.990 1.00 96.75 160 ALA A C 1
ATOM 1311 O O . ALA A 1 160 ? 3.668 18.753 -22.728 1.00 96.75 160 ALA A O 1
ATOM 1312 N N . VAL A 1 161 ? 3.429 20.909 -23.322 1.00 96.75 161 VAL A N 1
ATOM 1313 C CA . VAL A 1 161 ? 1.960 20.866 -23.394 1.00 96.75 161 VAL A CA 1
ATOM 1314 C C . VAL A 1 161 ? 1.513 19.991 -24.560 1.00 96.75 161 VAL A C 1
ATOM 1316 O O . VAL A 1 161 ? 0.609 19.174 -24.400 1.00 96.75 161 VAL A O 1
ATOM 1319 N N . ALA A 1 162 ? 2.180 20.103 -25.715 1.00 96.56 162 ALA A N 1
ATOM 1320 C CA . ALA A 1 162 ? 1.895 19.261 -26.878 1.00 96.56 162 ALA A CA 1
ATOM 1321 C C . ALA A 1 162 ? 2.118 17.767 -26.588 1.00 96.56 162 ALA A C 1
ATOM 1323 O O . ALA A 1 162 ? 1.389 16.919 -27.098 1.00 96.56 162 ALA A O 1
ATOM 1324 N N . GLY A 1 163 ? 3.104 17.453 -25.745 1.00 95.69 163 GLY A N 1
ATOM 1325 C CA . GLY A 1 163 ? 3.370 16.097 -25.282 1.00 95.69 163 GLY A CA 1
ATOM 1326 C C . GLY A 1 163 ? 2.444 15.605 -24.166 1.00 95.69 163 GLY A C 1
ATOM 1327 O O . GLY A 1 163 ? 2.451 14.412 -23.891 1.00 95.69 163 GLY A O 1
ATOM 1328 N N . GLY A 1 164 ? 1.627 16.470 -23.555 1.00 97.25 164 GLY A N 1
ATOM 1329 C CA . GLY A 1 164 ? 0.677 16.103 -22.495 1.00 97.25 164 GLY A CA 1
ATOM 1330 C C . GLY A 1 164 ? 1.214 16.216 -21.063 1.00 97.25 164 GLY A C 1
ATOM 1331 O O . GLY A 1 164 ? 0.615 15.653 -20.143 1.00 97.25 164 GLY A O 1
ATOM 1332 N N . LEU A 1 165 ? 2.326 16.927 -20.863 1.00 97.50 165 LEU A N 1
ATOM 1333 C CA . LEU A 1 165 ? 2.840 17.265 -19.535 1.00 97.50 165 LEU A CA 1
ATOM 1334 C C . LEU A 1 165 ? 1.949 18.335 -18.883 1.00 97.50 165 LEU A C 1
ATOM 1336 O O . LEU A 1 165 ? 1.546 19.296 -19.544 1.00 97.50 165 LEU A O 1
ATOM 1340 N N . GLN A 1 166 ? 1.664 18.190 -17.592 1.00 98.06 166 GLN A N 1
ATOM 1341 C CA . GLN A 1 166 ? 0.799 19.088 -16.826 1.00 98.06 166 GLN A CA 1
ATOM 1342 C C . GLN A 1 166 ? 1.553 19.708 -15.637 1.00 98.06 166 GLN A C 1
ATOM 1344 O O . GLN A 1 166 ? 2.512 19.118 -15.133 1.00 98.06 166 GLN A O 1
ATOM 1349 N N . PRO A 1 167 ? 1.148 20.902 -15.162 1.00 97.75 167 PRO A N 1
ATOM 1350 C CA . PRO A 1 167 ? 1.628 21.432 -13.888 1.00 97.75 167 PRO A CA 1
ATOM 1351 C C . PRO A 1 167 ? 1.374 20.447 -12.740 1.00 97.75 167 PRO A C 1
ATOM 1353 O O . PRO A 1 167 ? 0.326 19.807 -12.695 1.00 97.75 167 PRO A O 1
ATOM 1356 N N . ASN A 1 168 ? 2.306 20.386 -11.790 1.00 96.44 168 ASN A N 1
ATOM 1357 C CA . ASN A 1 168 ? 2.379 19.433 -10.675 1.00 96.44 168 ASN A CA 1
ATOM 1358 C C . ASN A 1 168 ? 2.759 17.989 -11.029 1.00 96.44 168 ASN A C 1
ATOM 1360 O O . ASN A 1 168 ? 2.913 17.192 -10.103 1.00 96.44 168 ASN A O 1
ATOM 1364 N N . ASP A 1 169 ? 2.984 17.653 -12.302 1.00 97.38 169 ASP A N 1
ATOM 1365 C CA . ASP A 1 169 ? 3.583 16.362 -12.647 1.00 97.38 169 ASP A CA 1
ATOM 1366 C C . ASP A 1 169 ? 4.960 16.232 -11.976 1.00 97.38 169 ASP A C 1
ATOM 1368 O O . ASP A 1 169 ? 5.789 17.150 -12.037 1.00 97.38 169 ASP A O 1
ATOM 1372 N N . LEU A 1 170 ? 5.218 15.082 -11.349 1.00 96.94 170 LEU A N 1
ATOM 1373 C CA . LEU A 1 170 ? 6.524 14.758 -10.780 1.00 96.94 170 LEU A CA 1
ATOM 1374 C C . LEU A 1 170 ? 7.326 13.922 -11.778 1.00 96.94 170 LEU A C 1
ATOM 1376 O O . LEU A 1 170 ? 7.041 12.748 -12.004 1.00 96.94 170 LEU A O 1
ATOM 1380 N N . ILE A 1 171 ? 8.349 14.523 -12.375 1.00 96.75 171 ILE A N 1
ATOM 1381 C CA . ILE A 1 171 ? 9.256 13.860 -13.307 1.00 96.75 171 ILE A CA 1
ATOM 1382 C C . ILE A 1 171 ? 10.331 13.132 -12.506 1.00 96.75 171 ILE A C 1
ATOM 1384 O O . ILE A 1 171 ? 11.150 13.762 -11.838 1.00 96.75 171 ILE A O 1
ATOM 1388 N N . HIS A 1 172 ? 10.371 11.808 -12.623 1.00 94.88 172 HIS A N 1
ATOM 1389 C CA . HIS A 1 172 ? 11.356 10.976 -11.921 1.00 94.88 172 HIS A CA 1
ATOM 1390 C C . HIS A 1 172 ? 12.263 10.183 -12.885 1.00 94.88 172 HIS A C 1
ATOM 1392 O O . HIS A 1 172 ? 13.263 9.585 -12.472 1.00 94.88 172 HIS A O 1
ATOM 1398 N N . GLN A 1 173 ? 11.964 10.193 -14.193 1.00 95.44 173 GLN A N 1
ATOM 1399 C CA . GLN A 1 173 ? 12.797 9.549 -15.211 1.00 95.44 173 GLN A CA 1
ATOM 1400 C C . GLN A 1 173 ? 12.700 10.238 -16.579 1.00 95.44 173 GLN A C 1
ATOM 1402 O O . GLN A 1 173 ? 11.606 10.495 -17.083 1.00 95.44 173 GLN A O 1
ATOM 1407 N N . ILE A 1 174 ? 13.851 10.458 -17.220 1.00 90.69 174 ILE A N 1
ATOM 1408 C CA . ILE A 1 174 ? 13.967 10.976 -18.592 1.00 90.69 174 ILE A CA 1
ATOM 1409 C C . ILE A 1 174 ? 14.896 10.064 -19.356 1.00 90.69 174 ILE A C 1
ATOM 1411 O O . ILE A 1 174 ? 16.059 9.973 -18.990 1.00 90.69 174 ILE A O 1
ATOM 1415 N N . ILE A 1 175 ? 14.403 9.449 -20.435 1.00 83.06 175 ILE A N 1
ATOM 1416 C CA . ILE A 1 175 ? 15.152 8.483 -21.253 1.00 83.06 175 ILE A CA 1
ATOM 1417 C C . ILE A 1 175 ? 15.549 7.267 -20.412 1.00 83.06 175 ILE A C 1
ATOM 1419 O O . ILE A 1 175 ? 16.382 7.327 -19.515 1.00 83.06 175 ILE A O 1
ATOM 1423 N N . ILE A 1 176 ? 14.978 6.104 -20.704 1.00 76.62 176 ILE A N 1
ATOM 1424 C CA . ILE A 1 176 ? 15.341 4.885 -19.974 1.00 76.62 176 ILE A CA 1
ATOM 1425 C C . ILE A 1 176 ? 16.828 4.573 -20.248 1.00 76.62 176 ILE A C 1
ATOM 1427 O O . ILE A 1 176 ? 17.189 4.485 -21.423 1.00 76.62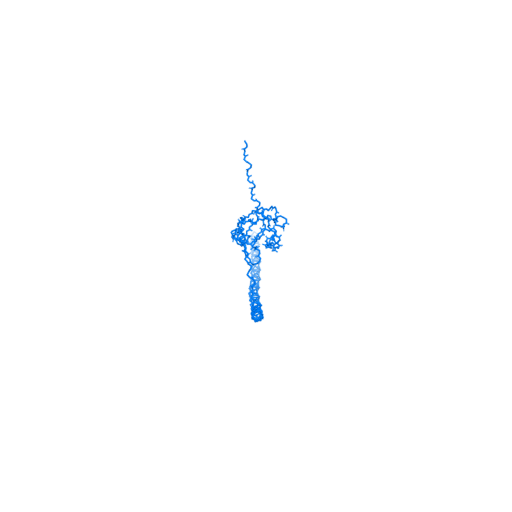 176 ILE A O 1
ATOM 1431 N N . PRO A 1 177 ? 17.696 4.387 -19.226 1.00 83.75 177 PRO A N 1
ATOM 1432 C CA . PRO A 1 177 ? 17.405 4.204 -17.795 1.00 83.75 177 PRO A CA 1
ATOM 1433 C C . PRO A 1 177 ? 17.780 5.384 -16.857 1.00 83.75 177 PRO A C 1
ATOM 1435 O O . PRO A 1 177 ? 17.974 5.161 -15.664 1.00 83.75 177 PRO A O 1
ATOM 1438 N N . VAL A 1 178 ? 17.914 6.624 -17.334 1.00 90.19 178 VAL A N 1
ATOM 1439 C CA . VAL A 1 178 ? 18.391 7.762 -16.521 1.00 90.19 178 VAL A CA 1
ATOM 1440 C C . VAL A 1 178 ? 17.307 8.256 -15.550 1.00 90.19 178 VAL A C 1
ATOM 1442 O O . VAL A 1 178 ? 16.289 8.816 -15.956 1.00 90.19 178 VAL A O 1
ATOM 1445 N N . GLN A 1 179 ? 17.534 8.044 -14.250 1.00 94.56 179 GLN A N 1
ATOM 1446 C CA . GLN A 1 179 ? 16.702 8.600 -13.177 1.00 94.56 179 GLN A CA 1
ATOM 1447 C C . GLN A 1 179 ? 16.971 10.093 -12.993 1.00 94.56 179 GLN A C 1
ATOM 1449 O O . GLN A 1 179 ? 18.109 10.542 -13.125 1.00 94.56 179 GLN A O 1
ATOM 1454 N N . VAL A 1 180 ? 15.924 10.830 -12.640 1.00 95.56 180 VAL A N 1
ATOM 1455 C CA . VAL A 1 180 ? 15.978 12.263 -12.359 1.00 95.56 180 VAL A CA 1
ATOM 1456 C C . VAL A 1 180 ? 15.654 12.456 -10.886 1.00 95.56 180 VAL A C 1
ATOM 1458 O O . VAL A 1 180 ? 14.556 12.107 -10.469 1.00 95.56 180 VAL A O 1
ATOM 1461 N N . ARG A 1 181 ? 16.612 12.951 -10.094 1.00 95.25 181 ARG A N 1
ATOM 1462 C CA . ARG A 1 181 ? 16.419 13.227 -8.660 1.00 95.25 181 ARG A CA 1
ATOM 1463 C C . ARG A 1 181 ? 16.467 14.713 -8.342 1.00 95.25 181 ARG A C 1
ATOM 1465 O O . ARG A 1 181 ? 15.814 15.129 -7.396 1.00 95.25 181 ARG A O 1
ATOM 1472 N N . THR A 1 182 ? 17.233 15.473 -9.123 1.00 96.06 182 THR A N 1
ATOM 1473 C CA . THR A 1 182 ? 17.366 16.930 -9.002 1.00 96.06 182 THR A CA 1
ATOM 1474 C C . THR A 1 182 ? 17.204 17.624 -10.351 1.00 96.06 182 THR A C 1
ATOM 1476 O O . THR A 1 182 ? 17.264 17.000 -11.420 1.00 96.06 182 THR A O 1
ATOM 1479 N N . GLN A 1 183 ? 17.055 18.944 -10.321 1.00 95.88 183 GLN A N 1
ATOM 1480 C CA . GLN A 1 183 ? 17.046 19.799 -11.497 1.00 95.88 183 GLN A CA 1
ATOM 1481 C C . GLN A 1 183 ? 18.324 19.636 -12.339 1.00 95.88 183 GLN A C 1
ATOM 1483 O O . GLN A 1 183 ? 18.250 19.640 -13.572 1.00 95.88 183 GLN A O 1
ATOM 1488 N N . GLU A 1 184 ? 19.499 19.426 -11.733 1.00 95.31 184 GLU A N 1
ATOM 1489 C CA . GLU A 1 184 ? 20.719 19.153 -12.504 1.00 95.31 184 GLU A CA 1
ATOM 1490 C C . GLU A 1 184 ? 20.674 17.800 -13.221 1.00 95.31 184 GLU A C 1
ATOM 1492 O O . GLU A 1 184 ? 21.167 17.699 -14.349 1.00 95.31 184 GLU A O 1
ATOM 1497 N N . ASP A 1 185 ? 20.082 16.765 -12.611 1.00 95.44 185 ASP A N 1
ATOM 1498 C CA . ASP A 1 185 ? 19.874 15.476 -13.281 1.00 95.44 185 ASP A CA 1
ATOM 1499 C C . ASP A 1 185 ? 19.000 15.642 -14.519 1.00 95.44 185 ASP A C 1
ATOM 1501 O O . ASP A 1 185 ? 19.347 15.132 -15.587 1.00 95.44 185 ASP A O 1
ATOM 1505 N N . PHE A 1 186 ? 17.905 16.395 -14.381 1.00 95.50 186 PHE A N 1
ATOM 1506 C CA . PHE A 1 186 ? 17.001 16.720 -15.479 1.00 95.50 186 PHE A CA 1
ATOM 1507 C C . PHE A 1 186 ? 17.757 17.383 -16.637 1.00 95.50 186 PHE A C 1
ATOM 1509 O O . PHE A 1 186 ? 17.714 16.902 -17.771 1.00 95.50 186 PHE A O 1
ATOM 1516 N N . LEU A 1 187 ? 18.489 18.468 -16.357 1.00 93.75 187 LEU A N 1
ATOM 1517 C CA . LEU A 1 187 ? 19.198 19.243 -17.381 1.00 93.75 187 LEU A CA 1
ATOM 1518 C C . LEU A 1 187 ? 20.295 18.419 -18.064 1.00 93.75 187 LEU A C 1
ATOM 1520 O O . LEU A 1 187 ? 20.456 18.486 -19.283 1.00 93.75 187 LEU A O 1
ATOM 1524 N N . ARG A 1 188 ? 21.015 17.597 -17.297 1.00 93.69 188 ARG A N 1
ATOM 1525 C CA . ARG A 1 188 ? 22.046 16.684 -17.807 1.00 93.69 188 ARG A CA 1
ATOM 1526 C C . ARG A 1 188 ? 21.469 15.533 -18.631 1.00 93.69 188 ARG A C 1
ATOM 1528 O O . ARG A 1 188 ? 22.142 15.042 -19.537 1.00 93.69 188 ARG A O 1
ATOM 1535 N N . ALA A 1 189 ? 20.275 15.047 -18.301 1.00 93.94 189 ALA A N 1
ATOM 1536 C CA . ALA A 1 189 ? 19.587 14.039 -19.100 1.00 93.94 189 ALA A CA 1
ATOM 1537 C C . ALA A 1 189 ? 19.098 14.648 -20.422 1.00 93.94 189 ALA A C 1
ATOM 1539 O O . ALA A 1 189 ? 19.339 14.081 -21.488 1.00 93.94 189 ALA A O 1
ATOM 1540 N N . LEU A 1 190 ? 18.504 15.843 -20.362 1.00 92.81 190 LEU A N 1
ATOM 1541 C CA . LEU A 1 190 ? 18.022 16.575 -21.531 1.00 92.81 190 LEU A CA 1
ATOM 1542 C C . LEU A 1 190 ? 19.153 16.948 -22.496 1.00 92.81 190 LEU A C 1
ATOM 1544 O O . LEU A 1 190 ? 18.996 16.790 -23.702 1.00 92.81 190 LEU A O 1
ATOM 1548 N N . SER A 1 191 ? 20.322 17.358 -21.992 1.00 91.88 191 SER A N 1
ATOM 1549 C CA . SER A 1 191 ? 21.468 17.731 -22.835 1.00 91.88 191 SER A CA 1
ATOM 1550 C C . SER A 1 191 ? 22.047 16.580 -23.667 1.00 91.88 191 SER A C 1
ATOM 1552 O O . SER A 1 191 ?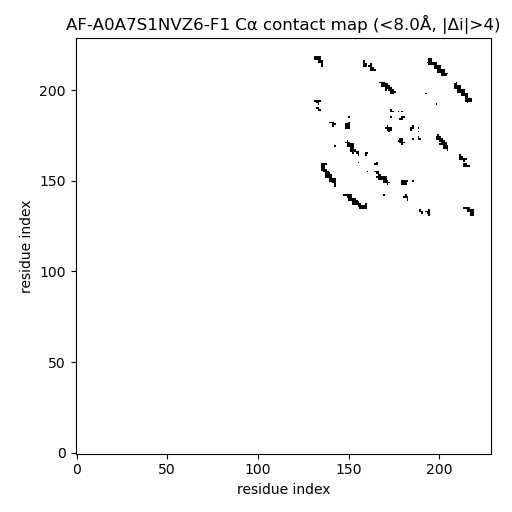 22.933 16.812 -24.483 1.00 91.88 191 SER A O 1
ATOM 1554 N N . LYS A 1 192 ? 21.618 15.337 -23.419 1.00 91.62 192 LYS A N 1
ATOM 1555 C CA . LYS A 1 192 ? 22.006 14.156 -24.205 1.00 91.62 192 LYS A CA 1
ATOM 1556 C C . LYS A 1 192 ? 21.046 13.860 -25.361 1.00 91.62 192 LYS A C 1
ATOM 1558 O O . LYS A 1 192 ? 21.335 12.952 -26.131 1.00 91.62 192 LYS A O 1
ATOM 1563 N N . SER A 1 193 ? 19.914 14.560 -25.438 1.00 91.94 193 SER A N 1
ATOM 1564 C CA . SER A 1 193 ? 18.948 14.435 -26.537 1.00 91.94 193 SER A CA 1
ATOM 1565 C C . SER A 1 193 ? 19.219 15.483 -27.607 1.00 91.94 193 SER A C 1
ATOM 1567 O O . SER A 1 193 ? 19.770 16.543 -27.307 1.00 91.94 193 SER A O 1
ATOM 1569 N N . GLU A 1 194 ? 18.775 15.223 -28.831 1.00 92.69 194 GLU A N 1
ATOM 1570 C CA . GLU A 1 194 ? 18.769 16.211 -29.903 1.00 92.69 194 GLU A CA 1
ATOM 1571 C C . GLU A 1 194 ? 17.373 16.829 -30.061 1.00 92.69 194 GLU A C 1
ATOM 1573 O O . GLU A 1 194 ? 16.348 16.260 -29.671 1.00 92.69 194 GLU A O 1
ATOM 1578 N N . ALA A 1 195 ? 17.314 18.044 -30.605 1.00 93.00 195 ALA A N 1
ATOM 1579 C CA . ALA A 1 195 ? 16.036 18.651 -30.946 1.00 93.00 195 ALA A CA 1
ATOM 1580 C C . ALA A 1 195 ? 15.335 17.824 -32.040 1.00 93.00 195 ALA A C 1
ATOM 1582 O O . ALA A 1 195 ? 15.950 17.440 -33.032 1.00 93.00 195 ALA A O 1
ATOM 1583 N N . GLY A 1 196 ? 14.040 17.565 -31.867 1.00 92.69 196 GLY A N 1
ATOM 1584 C CA . GLY A 1 196 ? 13.241 16.699 -32.735 1.00 92.69 196 GLY A CA 1
ATOM 1585 C C . GLY A 1 196 ? 13.180 15.230 -32.297 1.00 92.69 196 GLY A C 1
ATOM 1586 O O . GLY A 1 196 ? 12.335 14.492 -32.811 1.00 92.69 196 GLY A O 1
ATOM 1587 N N . ASP A 1 197 ? 13.995 14.804 -31.327 1.00 94.69 197 ASP A N 1
ATOM 1588 C CA . ASP A 1 197 ? 13.954 13.435 -30.807 1.00 94.69 197 ASP A CA 1
ATOM 1589 C C . ASP A 1 197 ? 12.652 13.135 -30.058 1.00 94.69 197 ASP A C 1
ATOM 1591 O O . ASP A 1 197 ? 12.082 13.981 -29.377 1.00 94.69 197 ASP A O 1
ATOM 1595 N N . ARG A 1 198 ? 12.185 11.884 -30.114 1.00 95.62 198 ARG A N 1
ATOM 1596 C CA . ARG A 1 198 ? 11.073 11.427 -29.266 1.00 95.62 198 ARG A CA 1
ATOM 1597 C C . ARG A 1 198 ? 11.612 10.973 -27.916 1.00 95.62 198 ARG A C 1
ATOM 1599 O O . ARG A 1 198 ? 12.085 9.847 -27.774 1.00 95.62 198 ARG A O 1
ATOM 1606 N N . VAL A 1 199 ? 11.501 11.836 -26.916 1.00 95.88 199 VAL A N 1
ATOM 1607 C CA . VAL A 1 199 ? 11.969 11.573 -25.557 1.00 95.88 199 VAL A CA 1
ATOM 1608 C C . VAL A 1 199 ? 10.834 11.008 -24.711 1.00 95.88 199 VAL A C 1
ATOM 1610 O O . VAL A 1 199 ? 9.795 11.636 -24.517 1.00 95.88 199 VAL A O 1
ATOM 1613 N N . HIS A 1 200 ? 11.035 9.803 -24.181 1.00 95.69 200 HIS A N 1
ATOM 1614 C CA . HIS A 1 200 ? 10.121 9.202 -23.215 1.00 95.69 200 HIS A CA 1
ATOM 1615 C C . HIS A 1 200 ? 10.412 9.717 -21.805 1.00 95.69 200 HIS A C 1
ATOM 1617 O O . HIS A 1 200 ? 11.532 9.571 -21.308 1.00 95.69 200 HIS A O 1
ATOM 1623 N N . VAL A 1 201 ? 9.383 10.256 -21.159 1.00 96.62 201 VAL A N 1
ATOM 1624 C CA . VAL A 1 201 ? 9.424 10.786 -19.796 1.00 96.62 201 VAL A CA 1
ATOM 1625 C C . VAL A 1 201 ? 8.445 9.990 -18.943 1.00 96.62 201 VAL A C 1
ATOM 1627 O O . VAL A 1 201 ? 7.310 9.764 -19.361 1.00 96.62 201 VAL A O 1
ATOM 1630 N N . ALA A 1 202 ? 8.889 9.526 -17.779 1.00 96.44 202 ALA A N 1
ATOM 1631 C CA . ALA A 1 202 ? 8.004 8.915 -16.796 1.00 96.44 202 ALA A CA 1
ATOM 1632 C C . ALA A 1 202 ? 7.661 9.957 -15.731 1.00 96.44 202 ALA A C 1
ATOM 1634 O O . ALA A 1 202 ? 8.557 10.613 -15.182 1.00 96.44 202 ALA A O 1
ATOM 1635 N N . VAL A 1 203 ? 6.365 10.129 -15.491 1.00 96.75 203 VAL A N 1
ATOM 1636 C CA . VAL A 1 203 ? 5.826 11.125 -14.571 1.00 96.75 203 VAL A CA 1
ATOM 1637 C C . VAL A 1 203 ? 4.893 10.465 -13.577 1.00 96.75 203 VAL A C 1
ATOM 1639 O O . VAL A 1 203 ? 4.248 9.467 -13.889 1.00 96.75 203 VAL A O 1
ATOM 1642 N N . ILE A 1 204 ? 4.811 11.034 -12.385 1.00 96.12 204 ILE A N 1
ATOM 1643 C CA . ILE A 1 204 ? 3.848 10.630 -11.372 1.00 96.12 204 ILE A CA 1
ATOM 1644 C C . ILE A 1 204 ? 2.786 11.721 -11.298 1.00 96.12 204 ILE A C 1
ATOM 1646 O O . ILE A 1 204 ? 3.090 12.872 -10.977 1.00 96.12 204 ILE A O 1
ATOM 1650 N N . ARG A 1 205 ? 1.552 11.342 -11.634 1.00 96.25 205 ARG A N 1
ATOM 1651 C CA . ARG A 1 205 ? 0.361 12.196 -11.632 1.00 96.25 205 ARG A CA 1
ATOM 1652 C C . ARG A 1 205 ? -0.720 11.494 -10.830 1.00 96.25 205 ARG A C 1
ATOM 1654 O O . ARG A 1 205 ? -0.939 10.303 -11.020 1.00 96.25 205 ARG A O 1
ATOM 1661 N N . ASP A 1 206 ? -1.341 12.197 -9.887 1.00 94.69 206 ASP A N 1
ATOM 1662 C CA . ASP A 1 206 ? -2.375 11.625 -9.011 1.00 94.69 206 ASP A CA 1
ATOM 1663 C C . ASP A 1 206 ? -1.957 10.290 -8.358 1.00 94.69 206 ASP A C 1
ATOM 1665 O O . ASP A 1 206 ? -2.751 9.359 -8.211 1.00 94.69 206 ASP A O 1
ATOM 1669 N N . ASN A 1 207 ? -0.678 10.194 -7.968 1.00 93.06 207 ASN A N 1
ATOM 1670 C CA . ASN A 1 207 ? -0.066 9.000 -7.374 1.00 93.06 207 ASN A CA 1
ATOM 1671 C C . ASN A 1 207 ? -0.052 7.759 -8.300 1.00 93.06 207 ASN A C 1
ATOM 1673 O O . ASN A 1 207 ? 0.001 6.622 -7.828 1.00 93.06 207 ASN A O 1
ATOM 1677 N N . GLN A 1 208 ? -0.109 7.966 -9.618 1.00 95.38 208 GLN A N 1
ATOM 1678 C CA . GLN A 1 208 ? 0.013 6.935 -10.646 1.00 95.38 208 GLN A CA 1
ATOM 1679 C C . GLN A 1 208 ? 1.184 7.235 -11.580 1.00 95.38 208 GLN A C 1
ATOM 1681 O O . GLN A 1 208 ? 1.443 8.382 -11.939 1.00 95.38 208 GLN A O 1
ATOM 1686 N N . LEU A 1 209 ? 1.890 6.178 -11.981 1.00 95.81 209 LEU A N 1
ATOM 1687 C CA . LEU A 1 209 ? 2.990 6.265 -12.930 1.00 95.81 209 LEU A CA 1
ATOM 1688 C C . LEU A 1 209 ? 2.450 6.326 -14.362 1.00 95.81 209 LEU A C 1
ATOM 1690 O O . LEU A 1 209 ? 1.899 5.347 -14.868 1.00 95.81 209 LEU A O 1
ATOM 1694 N N . GLU A 1 210 ? 2.678 7.446 -15.035 1.00 96.94 210 GLU A N 1
ATOM 1695 C CA . GLU A 1 210 ? 2.322 7.668 -16.432 1.00 96.94 210 GLU A CA 1
ATOM 1696 C C . GLU A 1 210 ? 3.566 7.832 -17.311 1.00 96.94 210 GLU A C 1
ATOM 1698 O O . GLU A 1 210 ? 4.626 8.292 -16.882 1.00 96.94 210 GLU A O 1
ATOM 1703 N N . LYS A 1 211 ? 3.437 7.456 -18.588 1.00 96.75 211 LYS A N 1
ATOM 1704 C CA . LYS A 1 211 ? 4.491 7.624 -19.589 1.00 96.75 211 LYS A CA 1
ATOM 1705 C C . LYS A 1 211 ? 4.061 8.659 -20.618 1.00 96.75 211 LYS A C 1
ATOM 1707 O O . LYS A 1 211 ? 3.090 8.456 -21.341 1.00 96.75 211 LYS A O 1
ATOM 1712 N N . VAL A 1 212 ? 4.851 9.716 -20.730 1.00 96.69 212 VAL A N 1
ATOM 1713 C CA . VAL A 1 212 ? 4.631 10.850 -21.626 1.00 96.69 212 VAL A CA 1
ATOM 1714 C C . VAL A 1 212 ? 5.720 10.856 -22.703 1.00 96.69 212 VAL A C 1
ATOM 1716 O O . VAL A 1 212 ? 6.853 10.428 -22.466 1.00 96.69 212 VAL A O 1
ATOM 1719 N N . VAL A 1 213 ? 5.386 11.281 -23.924 1.00 96.88 213 VAL A N 1
ATOM 1720 C CA . VAL A 1 213 ? 6.355 11.413 -25.024 1.00 96.88 213 VAL A CA 1
ATOM 1721 C C . VAL A 1 213 ? 6.483 12.882 -25.384 1.00 96.88 213 VAL A C 1
ATOM 1723 O O . VAL A 1 213 ? 5.516 13.493 -25.828 1.00 96.88 213 VAL A O 1
ATOM 1726 N N . LEU A 1 214 ? 7.678 13.434 -25.202 1.00 96.44 214 LEU A N 1
ATOM 1727 C CA . LEU A 1 214 ? 7.995 14.818 -25.527 1.00 96.44 214 LEU A CA 1
ATOM 1728 C C . LEU A 1 214 ? 8.893 14.876 -26.760 1.00 96.44 214 LEU A C 1
ATOM 1730 O O . LEU A 1 214 ? 9.701 13.977 -26.990 1.00 96.44 214 LEU A O 1
ATOM 1734 N N . VAL A 1 215 ? 8.771 15.951 -27.533 1.00 96.88 215 VAL A N 1
ATOM 1735 C CA . VAL A 1 215 ? 9.655 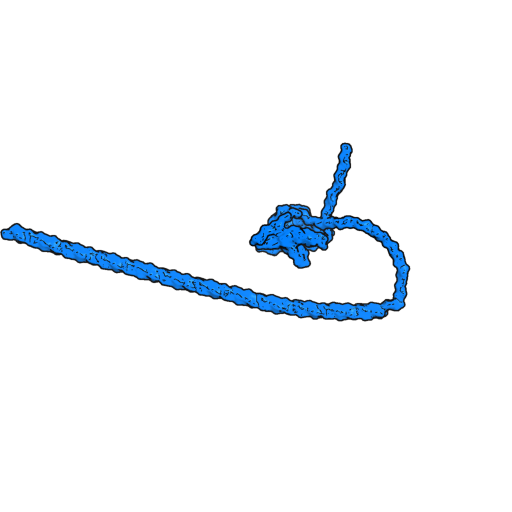16.237 -28.667 1.00 96.88 215 VAL A CA 1
ATOM 1736 C C . VAL A 1 215 ? 10.354 17.563 -28.382 1.00 96.88 215 VAL A C 1
ATOM 1738 O O . VAL A 1 215 ? 9.689 18.592 -28.455 1.00 96.88 215 VAL A O 1
ATOM 1741 N N . PRO A 1 216 ? 11.641 17.580 -27.985 1.00 94.69 216 PRO A N 1
ATOM 1742 C CA . PRO A 1 216 ? 12.329 18.821 -27.675 1.00 94.69 216 PRO A CA 1
ATOM 1743 C C . PRO A 1 216 ? 12.458 19.677 -28.931 1.00 94.69 216 PRO A C 1
ATOM 1745 O O . PRO A 1 216 ? 12.744 19.169 -30.012 1.00 94.69 216 PRO A O 1
ATOM 1748 N N . GLU A 1 217 ? 12.309 20.984 -28.783 1.00 94.00 217 GLU A N 1
ATOM 1749 C CA . GLU A 1 217 ? 12.573 21.932 -29.862 1.00 94.00 217 GLU A CA 1
ATOM 1750 C C . GLU A 1 217 ? 13.953 22.573 -29.681 1.00 94.00 217 GLU A C 1
ATOM 1752 O O . GLU A 1 217 ? 14.487 22.590 -28.566 1.00 94.00 217 GLU A O 1
ATOM 1757 N N . PRO A 1 218 ? 14.563 23.117 -30.747 1.00 91.62 218 PRO A N 1
ATOM 1758 C CA . PRO A 1 218 ? 15.776 23.903 -30.601 1.00 91.62 218 PRO A CA 1
ATOM 1759 C C . PRO A 1 218 ? 15.435 25.223 -29.912 1.00 91.62 218 PRO A C 1
ATOM 1761 O O . PRO A 1 218 ? 14.513 25.936 -30.325 1.00 91.62 218 PRO A O 1
ATOM 1764 N N . ARG A 1 219 ? 16.173 25.582 -28.852 1.00 84.56 219 ARG A N 1
ATOM 1765 C CA . ARG A 1 219 ? 15.968 26.876 -28.197 1.00 84.56 219 ARG A CA 1
ATOM 1766 C C . ARG A 1 219 ? 16.351 27.968 -29.185 1.00 84.56 219 ARG A C 1
ATOM 1768 O O . ARG A 1 219 ? 17.534 28.242 -29.383 1.00 84.56 219 ARG A O 1
ATOM 1775 N N . SER A 1 220 ? 15.345 28.606 -29.780 1.00 72.06 220 SER A N 1
ATOM 1776 C CA . SER A 1 220 ? 15.543 29.790 -30.608 1.00 72.06 220 SER A CA 1
ATOM 1777 C C . SER A 1 220 ? 16.264 30.820 -29.750 1.00 72.06 220 SER A C 1
ATOM 1779 O O . SER A 1 220 ? 15.682 31.381 -28.819 1.00 72.06 220 SER A O 1
ATOM 1781 N N . THR A 1 221 ? 17.560 31.027 -29.995 1.00 62.34 221 THR A N 1
ATOM 1782 C CA . THR A 1 221 ? 18.263 32.136 -29.350 1.00 62.34 221 THR A CA 1
ATOM 1783 C C . THR A 1 221 ? 17.477 33.410 -29.659 1.00 62.34 221 THR A C 1
ATOM 1785 O O . THR A 1 221 ? 17.026 33.574 -30.798 1.00 62.34 221 THR A O 1
ATOM 1788 N N . PRO A 1 222 ? 17.227 34.286 -28.669 1.00 55.53 222 PRO A N 1
ATOM 1789 C CA . PRO A 1 222 ? 16.519 35.525 -28.930 1.00 55.53 222 PRO A CA 1
ATOM 1790 C C . PRO A 1 222 ? 17.269 36.263 -30.037 1.00 55.53 222 PRO A C 1
ATOM 1792 O O . PRO A 1 222 ? 18.439 36.621 -29.886 1.00 55.53 222 PRO A O 1
ATOM 1795 N N . ARG A 1 223 ? 16.594 36.413 -31.181 1.00 50.19 223 ARG A N 1
ATOM 1796 C CA . ARG A 1 223 ? 17.089 37.160 -32.332 1.00 50.19 223 ARG A CA 1
ATOM 1797 C C . ARG A 1 223 ? 17.503 38.533 -31.819 1.00 50.19 223 ARG A C 1
ATOM 1799 O O . ARG A 1 223 ? 16.710 39.223 -31.185 1.00 50.19 223 ARG A O 1
ATOM 1806 N N . THR A 1 224 ? 18.765 38.861 -32.059 1.00 52.00 224 THR A N 1
ATOM 1807 C CA . THR A 1 224 ? 19.436 40.109 -31.712 1.00 52.00 224 THR A CA 1
ATOM 1808 C C . THR A 1 224 ? 18.485 41.304 -31.766 1.00 52.00 224 THR A C 1
ATOM 1810 O O . THR A 1 224 ? 17.860 41.563 -32.794 1.00 52.00 224 THR A O 1
ATOM 1813 N N . VAL A 1 225 ? 18.402 42.012 -30.637 1.00 55.47 225 VAL A N 1
ATOM 1814 C CA . VAL A 1 225 ? 17.823 43.351 -30.495 1.00 55.47 225 VAL A CA 1
ATOM 1815 C C . VAL A 1 225 ? 18.083 44.187 -31.747 1.00 55.47 225 VAL A 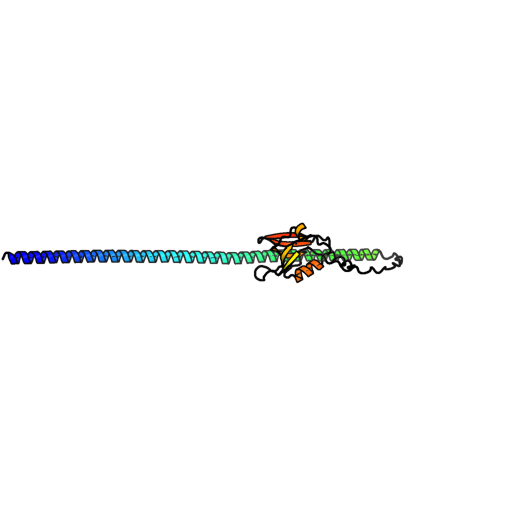C 1
ATOM 1817 O O . VAL A 1 225 ? 19.233 44.391 -32.139 1.00 55.47 225 VAL A O 1
ATOM 1820 N N . SER A 1 226 ? 17.016 44.668 -32.389 1.00 54.91 226 SER A N 1
ATOM 1821 C CA . SER A 1 226 ? 17.162 45.715 -33.397 1.00 54.91 226 SER A CA 1
ATOM 1822 C C . SER A 1 226 ? 17.877 46.899 -32.739 1.00 54.91 226 SER A C 1
ATOM 1824 O O . SER A 1 226 ? 17.431 47.332 -31.673 1.00 54.91 226 SER A O 1
ATOM 1826 N N . PRO A 1 227 ? 18.981 47.415 -33.307 1.00 61.22 227 PRO A N 1
ATOM 1827 C CA . PRO A 1 227 ? 19.588 48.627 -32.778 1.00 61.22 227 PRO A CA 1
ATOM 1828 C C . PRO A 1 227 ? 18.535 49.742 -32.816 1.00 61.22 227 PRO A C 1
ATOM 1830 O O . PRO A 1 227 ? 17.933 49.988 -33.864 1.00 61.22 227 PRO A O 1
ATOM 1833 N N . MET A 1 228 ? 18.269 50.364 -31.661 1.00 57.19 228 MET A N 1
ATOM 1834 C CA . MET A 1 228 ? 17.443 51.573 -31.581 1.00 57.19 228 MET A CA 1
ATOM 1835 C C . MET A 1 228 ? 18.040 52.623 -32.526 1.00 57.19 228 MET A C 1
ATOM 1837 O O . MET A 1 228 ? 19.249 52.858 -32.495 1.00 57.19 228 MET A O 1
ATOM 1841 N N . ARG A 1 229 ? 17.195 53.185 -33.397 1.00 62.25 229 ARG A N 1
ATOM 1842 C CA . ARG A 1 229 ? 17.525 54.351 -34.226 1.00 62.25 229 ARG A CA 1
ATOM 1843 C C . ARG A 1 229 ? 17.562 55.616 -33.386 1.00 62.25 229 ARG A C 1
ATOM 1845 O O . ARG A 1 229 ? 16.716 55.715 -32.471 1.00 62.25 229 ARG A O 1
#

pLDDT: mean 86.58, std 13.52, range [45.03, 98.06]

Nearest PDB structures (foldseek):
  3gdv-assembly1_C  TM=8.862E-01  e=8.879E-06  Escherichia coli K-12
  8f0a-assembly1_A  TM=9.013E-01  e=4.230E-05  Escherichia coli K-12
  4c2f-assembly1_A  TM=6.992E-01  e=5.707E-04  Bacillus subtilis subsp. subtilis str. 168
  4c2e-assembly1_B  TM=6.750E-01  e=9.603E-04  Bacillus subtilis subsp. subtilis str. 168
  4c2h-assembly1_B  TM=6.640E-01  e=8.554E-04  Bacillus subtilis subsp. subtilis str. 168

Sequence (229 aa):
ATQEYWDRLLELEERFNREMEASRRQDLSEKEALKQRHRAARIESIEELSRASSAKASALVELFRQREVELEHEFQRVLQMERRKWQSALRDRDDEIYDLKAKLNALGALKTDRPAPQVQVVREVPVPTRPEFPYFGIEIEDAPEVAEPGVRVITASGPAVAGGLQPNDLIHQIIIPVQVRTQEDFLRALSKSEAGDRVHVAVIRDNQLEKVVLVPEPRSTPRTVSPMR

Radius of gyration: 45.86 Å; Cα contacts (8 Å, |Δi|>4): 208; chains: 1; bounding box: 102×71×141 Å